Protein AF-A0A2G2XKP3-F1 (afdb_monomer_lite)

Sequence (300 aa):
MLTLFHGEPEVKILVDRDPVKTSFEEWARPGHFSRTIAKGPDTTTWIWNLHASAHGFDSHTSDLEEISRKVFSAHFGQLSIIFLWLSGMYFHGARFSNYEAWLSDPTHIGPSAQVVWPIVGQEILNGDVGGGFRGIQITSGFFQIWRASGITSELQLYCTTIGALVFEALMFFAGWFHYHKAAPQLAWFQDVESMLNHHLARLPGLGSLSWAGHQVHNPGDSFVRAAKMSLSDDLQGSLESLAWGKTPSIGTGSSFDLIFSAKGHQLAQPMDVNALLSNYVTGDNPKVKVTLDDDIEMDY

pLDDT: mean 78.64, std 22.23, range [29.23, 98.44]

Radius of gyration: 28.81 Å; chains: 1; bounding box: 94×58×76 Å

Foldseek 3Di:
DDPPDPDDPDPDFDWDFQPDDDDCPVVVQQPPLAPVLSVDDPDPVSVVCSVVCVLVNVRRDVDPLLNVLLVVLVVLVVLLVVLLVLLVVLLLVLPVWCLLLCVVPVPQAATFRAQDDDDPNCNVCQPCRDPPGTHHRDQPCVSVVCVLLQNNHSVVSNVSSVVSNVSSVVSNVVSCCCNRGIPTGPVVVVPVVVVCCCVPCPPCVVVVVVVVVSNVPRCVVVVVVCVVVVVDPVLLACVSCVVVVHHHPGDPPDDDPPPDDPPDDDDDPDDDPVVVVVVVVPPDDDDDDDDDDDDDDDDD

Secondary structure (DSSP, 8-state):
--------------EEES-S---SGGGGSTTTT-TTTTT--SSTHHHHHHHHTTT-HHHH-S-HHHHHHHHHHHHHHHHHHHHHHHHHHHHHHHHS--HHHHHH-TTTSPPEEE----SSSGGGG-EE-STT-EEEEP-S-HHHHHHHTT--SHHHHHHHHHHHHHHHHHHHHHHHHHHHTEEEPHHHHT-HHHHHHIIIIIHHHHHHHHHHHHHHHSTHHHHHHHHHTT----S--HHHHHHTTPPPSSS-----------SS-PPPPPPPHHHHHHHHHSS-----------------

InterPro domains:
  IPR001280 Photosystem I PsaA/PsaB [PF00223] (33-218)
  IPR001280 Photosystem I PsaA/PsaB [PR00257] (71-94)
  IPR001280 Photosystem I PsaA/PsaB [PR00257] (157-181)
  IPR001280 Photosystem I PsaA/PsaB [PR00257] (196-220)
  IPR036408 Photosystem I PsaA/PsaB superfamily [G3DSA:1.20.1130.10] (2-221)
  IPR036408 Photosystem I PsaA/PsaB superfamily [SSF81558] (27-217)

Organism: Capsicum baccatum (NCBI:txid33114)

Structure (mmCIF, N/CA/C/O backbone):
data_AF-A0A2G2XKP3-F1
#
_entry.id   AF-A0A2G2XKP3-F1
#
loop_
_atom_site.group_PDB
_atom_site.id
_atom_site.type_symbol
_atom_site.label_atom_id
_atom_site.label_alt_id
_atom_site.label_comp_id
_atom_site.label_asym_id
_atom_site.label_entity_id
_atom_site.label_seq_id
_atom_site.pdbx_PDB_ins_code
_atom_site.Cartn_x
_atom_site.Cartn_y
_atom_site.Cartn_z
_atom_site.occupancy
_atom_site.B_iso_or_equiv
_atom_site.auth_seq_id
_atom_site.auth_comp_id
_atom_site.auth_asym_id
_atom_site.auth_atom_id
_atom_site.pdbx_PDB_model_num
ATOM 1 N N . MET A 1 1 ? 38.281 2.982 33.300 1.00 37.34 1 MET A N 1
ATOM 2 C CA . MET A 1 1 ? 37.318 3.067 34.417 1.00 37.34 1 MET A CA 1
ATOM 3 C C . MET A 1 1 ? 36.443 4.283 34.161 1.00 37.34 1 MET A C 1
ATOM 5 O O . MET A 1 1 ? 36.900 5.394 34.360 1.00 37.34 1 MET A O 1
ATOM 9 N N . LEU A 1 2 ? 35.262 4.073 33.581 1.00 29.23 2 LEU A N 1
ATOM 10 C CA . LEU A 1 2 ? 34.246 5.105 33.343 1.00 29.23 2 LEU A CA 1
ATOM 11 C C . LEU A 1 2 ? 32.893 4.386 33.301 1.00 29.23 2 LEU A C 1
ATOM 13 O O . LEU A 1 2 ? 32.336 4.071 32.257 1.00 29.23 2 LEU A O 1
ATOM 17 N N . THR A 1 3 ? 32.445 3.995 34.487 1.00 36.81 3 THR A N 1
ATOM 18 C CA . THR A 1 3 ? 31.089 3.528 34.768 1.00 36.81 3 THR A CA 1
ATOM 19 C C . THR A 1 3 ? 30.187 4.753 34.875 1.00 36.81 3 THR A C 1
ATOM 21 O O . THR A 1 3 ? 30.071 5.342 35.945 1.00 36.81 3 THR A O 1
ATOM 24 N N . LEU A 1 4 ? 29.577 5.151 33.758 1.00 37.06 4 LEU A N 1
ATOM 25 C CA . LEU A 1 4 ? 28.476 6.118 33.707 1.00 37.06 4 LEU A CA 1
ATOM 26 C C . LEU A 1 4 ? 27.349 5.560 32.831 1.00 37.06 4 LEU A C 1
ATOM 28 O O . LEU A 1 4 ? 26.985 6.125 31.812 1.00 37.06 4 LEU A O 1
ATOM 32 N N . PHE A 1 5 ? 26.802 4.424 33.249 1.00 38.16 5 PHE A N 1
ATOM 33 C CA . PHE A 1 5 ? 25.410 4.091 32.974 1.00 38.16 5 PHE A CA 1
ATOM 34 C C . PHE A 1 5 ? 24.793 3.808 34.339 1.00 38.16 5 PHE A C 1
ATOM 36 O O . PHE A 1 5 ? 24.939 2.719 34.892 1.00 38.16 5 PHE A O 1
ATOM 43 N N . HIS A 1 6 ? 24.202 4.840 34.943 1.00 35.44 6 HIS A N 1
ATOM 44 C CA . HIS A 1 6 ? 23.181 4.603 35.955 1.00 35.44 6 HIS A CA 1
ATOM 45 C C . HIS A 1 6 ? 22.100 3.776 35.256 1.00 35.44 6 HIS A C 1
ATOM 47 O O . HIS A 1 6 ? 21.665 4.159 34.173 1.00 35.44 6 HIS A O 1
ATOM 53 N N . GLY A 1 7 ? 21.769 2.606 35.804 1.00 38.16 7 GLY A N 1
ATOM 54 C CA . GLY A 1 7 ? 20.814 1.693 35.187 1.00 38.16 7 GLY A CA 1
ATOM 55 C C . GLY A 1 7 ? 19.491 2.408 34.953 1.00 38.16 7 GLY A C 1
ATOM 56 O O . GLY A 1 7 ? 18.832 2.800 35.916 1.00 38.16 7 GLY A O 1
ATOM 57 N N . GLU A 1 8 ? 19.128 2.593 33.684 1.00 46.16 8 GLU A N 1
ATOM 58 C CA . GLU A 1 8 ? 17.766 2.967 33.319 1.00 46.16 8 GLU A CA 1
ATOM 59 C C . GLU A 1 8 ? 16.821 1.935 33.953 1.00 46.16 8 GLU A C 1
ATOM 61 O O . GLU A 1 8 ? 17.124 0.733 33.919 1.00 46.16 8 GLU A O 1
ATOM 66 N N . PRO A 1 9 ? 15.716 2.360 34.590 1.00 47.91 9 PRO A N 1
ATOM 67 C CA . PRO A 1 9 ? 14.733 1.417 35.090 1.00 47.91 9 PRO A CA 1
ATOM 68 C C . PRO A 1 9 ? 14.290 0.534 33.923 1.00 47.91 9 PRO A C 1
ATOM 70 O O . PRO A 1 9 ? 13.860 1.026 32.884 1.00 47.91 9 PRO A O 1
ATOM 73 N N . GLU A 1 10 ? 14.446 -0.777 34.086 1.00 49.84 10 GLU A N 1
ATOM 74 C CA . GLU A 1 10 ? 14.093 -1.763 33.071 1.00 49.84 10 GLU A CA 1
ATOM 75 C C . GLU A 1 10 ? 12.614 -1.572 32.695 1.00 49.84 10 GLU A C 1
ATOM 77 O O . GLU A 1 10 ? 11.717 -1.849 33.498 1.00 49.84 10 GLU A O 1
ATOM 82 N N . VAL A 1 11 ? 12.357 -1.030 31.499 1.00 57.06 11 VAL A N 1
ATOM 83 C CA . VAL A 1 11 ? 11.000 -0.769 31.007 1.00 57.06 11 VAL A CA 1
ATOM 84 C C . VAL A 1 11 ? 10.284 -2.110 30.881 1.00 57.06 11 VAL A C 1
ATOM 86 O O . VAL A 1 11 ? 10.539 -2.900 29.969 1.00 57.06 11 VAL A O 1
ATOM 89 N N . LYS A 1 12 ? 9.387 -2.405 31.826 1.00 69.31 12 LYS A N 1
ATOM 90 C CA . LYS A 1 12 ? 8.612 -3.646 31.809 1.00 69.31 12 LYS A CA 1
ATOM 91 C C . LYS A 1 12 ? 7.521 -3.541 30.754 1.00 69.31 12 LYS A C 1
ATOM 93 O O . LYS A 1 12 ? 6.554 -2.803 30.913 1.00 69.31 12 LYS A O 1
ATOM 98 N N . ILE A 1 13 ? 7.661 -4.328 29.693 1.00 77.38 13 ILE A N 1
ATOM 99 C CA . ILE A 1 13 ? 6.610 -4.515 28.692 1.00 77.38 13 ILE A CA 1
ATOM 100 C C . ILE A 1 13 ? 5.482 -5.321 29.345 1.00 77.38 13 ILE A C 1
ATOM 102 O O . ILE A 1 13 ? 5.589 -6.537 29.515 1.00 77.38 13 ILE A O 1
ATOM 106 N N . LEU A 1 14 ? 4.413 -4.632 29.738 1.00 84.88 14 LEU A N 1
ATOM 107 C CA . LEU A 1 14 ? 3.217 -5.243 30.308 1.00 84.88 14 LEU A CA 1
ATOM 108 C C . LEU A 1 14 ? 2.150 -5.395 29.225 1.00 84.88 14 LEU A C 1
ATOM 110 O O . LEU A 1 14 ? 1.782 -4.436 28.543 1.00 84.88 14 LEU A O 1
ATOM 114 N N . VAL A 1 15 ? 1.686 -6.629 29.052 1.00 90.75 15 VAL A N 1
ATOM 115 C CA . VAL A 1 15 ? 0.787 -7.030 27.972 1.00 90.75 15 VAL A CA 1
ATOM 116 C C . VAL A 1 15 ? -0.247 -8.008 28.508 1.00 90.75 15 VAL A C 1
ATOM 118 O O . VAL A 1 15 ? 0.113 -9.001 29.146 1.00 90.75 15 VAL A O 1
ATOM 121 N N . ASP A 1 16 ? -1.509 -7.777 28.164 1.00 91.31 16 ASP A N 1
ATOM 122 C CA . ASP A 1 16 ? -2.597 -8.702 28.450 1.00 91.31 16 ASP A CA 1
ATOM 123 C C . ASP A 1 16 ? -2.676 -9.787 27.373 1.00 91.31 16 ASP A C 1
ATOM 125 O O . ASP A 1 16 ? -2.616 -9.522 26.165 1.00 91.31 16 ASP A O 1
ATOM 129 N N . ARG A 1 17 ? -2.813 -11.038 27.824 1.00 93.12 17 ARG A N 1
ATOM 130 C CA . ARG A 1 17 ? -2.922 -12.214 26.956 1.00 93.12 17 ARG A CA 1
ATOM 131 C C . ARG A 1 17 ? -4.378 -12.508 26.636 1.00 93.12 17 ARG A C 1
ATOM 133 O O . ARG A 1 17 ? -5.199 -12.596 27.542 1.00 93.12 17 ARG A O 1
ATOM 140 N N . ASP A 1 18 ? -4.660 -12.694 25.350 1.00 93.19 18 ASP A N 1
ATOM 141 C CA . ASP A 1 18 ? -5.991 -13.036 24.835 1.00 93.19 18 ASP A CA 1
ATOM 142 C C . ASP A 1 18 ? -7.146 -12.138 25.357 1.00 93.19 18 ASP A C 1
ATOM 144 O O . ASP A 1 18 ? -8.187 -12.661 25.759 1.00 93.19 18 ASP A O 1
ATOM 148 N N . PRO A 1 19 ? -7.012 -10.792 25.361 1.00 92.44 19 PRO A N 1
ATOM 149 C CA . PRO A 1 19 ? -8.006 -9.901 25.974 1.00 92.44 19 PRO A CA 1
ATOM 150 C C . PRO A 1 19 ? -9.349 -9.882 25.232 1.00 92.44 19 PRO A C 1
ATOM 152 O O . PRO A 1 19 ? -10.393 -9.681 25.847 1.00 92.44 19 PRO A O 1
ATOM 155 N N . VAL A 1 20 ? -9.340 -10.094 23.910 1.00 92.81 20 VAL A N 1
ATOM 156 C CA . VAL A 1 20 ? -10.546 -10.107 23.072 1.00 92.81 20 VAL A CA 1
ATOM 157 C C . VAL A 1 20 ? -10.537 -11.355 22.201 1.00 92.81 20 VAL A C 1
ATOM 159 O O . VAL A 1 20 ? -9.672 -11.523 21.340 1.00 92.81 20 VAL A O 1
ATOM 162 N N . LYS A 1 21 ? -11.540 -12.221 22.368 1.00 94.88 21 LYS A N 1
ATOM 163 C CA . LYS A 1 21 ? -11.687 -13.437 21.559 1.00 94.88 21 LYS A CA 1
ATOM 164 C C . LYS A 1 21 ? -11.930 -13.087 20.088 1.00 94.88 21 LYS A C 1
ATOM 166 O O . LYS A 1 21 ? -12.850 -12.345 19.761 1.00 94.88 21 LYS A O 1
ATOM 171 N N . THR A 1 22 ? -11.158 -13.687 19.186 1.00 95.94 22 THR A N 1
ATOM 172 C CA . THR A 1 22 ? -11.408 -13.581 17.742 1.00 95.94 22 THR A CA 1
ATOM 173 C C . THR A 1 22 ? -12.671 -14.369 17.368 1.00 95.94 22 THR A C 1
ATOM 175 O O . THR A 1 22 ? -12.722 -15.587 17.546 1.00 95.94 22 THR A O 1
ATOM 178 N N . SER A 1 23 ? -13.703 -13.672 16.885 1.00 95.56 23 SER A N 1
ATOM 179 C CA . SER A 1 23 ? -15.001 -14.234 16.488 1.00 95.56 23 SER A CA 1
ATOM 180 C C . SER A 1 23 ? -15.660 -13.364 15.414 1.00 95.56 23 SER A C 1
ATOM 182 O O . SER A 1 23 ? -15.495 -12.146 15.421 1.00 95.56 23 SER A O 1
ATOM 184 N N . PHE A 1 24 ? -16.449 -13.979 14.530 1.00 95.62 24 PHE A N 1
ATOM 185 C CA . PHE A 1 24 ? -17.287 -13.269 13.553 1.00 95.62 24 PHE A CA 1
ATOM 186 C C . PHE A 1 24 ? -18.644 -12.824 14.124 1.00 95.62 24 PHE A C 1
ATOM 188 O O . PHE A 1 24 ? -19.424 -12.195 13.417 1.00 95.62 24 PHE A O 1
ATOM 195 N N . GLU A 1 25 ? -18.948 -13.132 15.388 1.00 94.81 25 GLU A N 1
ATOM 196 C CA . GLU A 1 25 ? -20.244 -12.801 16.001 1.00 94.81 25 GLU A CA 1
ATOM 197 C C . GLU A 1 25 ? -20.562 -11.298 15.933 1.00 94.81 25 GLU A C 1
ATOM 199 O O . GLU A 1 25 ? -21.657 -10.915 15.523 1.00 94.81 25 GLU A O 1
ATOM 204 N N . GLU A 1 26 ? -19.585 -10.445 16.243 1.00 92.31 26 GLU A N 1
ATOM 205 C CA . GLU A 1 26 ? -19.758 -8.986 16.230 1.00 92.31 26 GLU A CA 1
ATOM 206 C C . GLU A 1 26 ? -19.891 -8.402 14.813 1.00 92.31 26 GLU A C 1
ATOM 208 O O . GLU A 1 26 ? -20.430 -7.311 14.632 1.00 92.31 26 GLU A O 1
ATOM 213 N N . TRP A 1 27 ? -19.468 -9.139 13.779 1.00 93.06 27 TRP A N 1
ATOM 214 C CA . TRP A 1 27 ? -19.619 -8.717 12.382 1.00 93.06 27 TRP A CA 1
ATOM 215 C C . TRP A 1 27 ? -21.075 -8.837 11.921 1.00 93.06 27 TRP A C 1
ATOM 217 O O . TRP A 1 27 ? -21.531 -8.053 11.092 1.00 93.06 27 TRP A O 1
ATOM 227 N N . ALA A 1 28 ? -21.828 -9.779 12.498 1.00 93.31 28 ALA A N 1
ATOM 228 C CA . ALA A 1 28 ? -23.259 -9.934 12.252 1.00 93.31 28 ALA A CA 1
ATOM 229 C C . ALA A 1 28 ? -24.112 -8.869 12.971 1.00 93.31 28 ALA A C 1
ATOM 231 O O . ALA A 1 28 ? -25.320 -8.799 12.742 1.00 93.31 28 ALA A O 1
ATOM 232 N N . ARG A 1 29 ? -23.501 -8.034 13.828 1.00 92.69 29 ARG A N 1
ATOM 233 C CA . ARG A 1 29 ? -24.155 -6.961 14.593 1.00 92.69 29 ARG A CA 1
ATOM 234 C C . ARG A 1 29 ? -23.535 -5.597 14.248 1.00 92.69 29 ARG A C 1
ATOM 236 O O . ARG A 1 29 ? -22.732 -5.065 15.021 1.00 92.69 29 ARG A O 1
ATOM 243 N N . PRO A 1 30 ? -23.877 -4.995 13.094 1.00 92.38 30 PRO A N 1
ATOM 244 C CA . PRO A 1 30 ? -23.329 -3.693 12.735 1.00 92.38 30 PRO A CA 1
ATOM 245 C C . PRO A 1 30 ? -23.705 -2.643 13.789 1.00 92.38 30 PRO A C 1
ATOM 247 O O . PRO A 1 30 ? -24.863 -2.534 14.188 1.00 92.38 30 PRO A O 1
ATOM 250 N N . GLY A 1 31 ? -22.713 -1.886 14.258 1.00 92.06 31 GLY A N 1
ATOM 251 C CA . GLY A 1 31 ? -22.896 -0.887 15.311 1.00 92.06 31 GLY A CA 1
ATOM 252 C C . GLY A 1 31 ? -22.761 -1.418 16.739 1.00 92.06 31 GLY A C 1
ATOM 253 O O . GLY A 1 31 ? -23.029 -0.657 17.666 1.00 92.06 31 GLY A O 1
ATOM 254 N N . HIS A 1 32 ? -22.317 -2.670 16.940 1.00 93.44 32 HIS A N 1
ATOM 255 C CA . HIS A 1 32 ? -22.079 -3.258 18.271 1.00 93.44 32 HIS A CA 1
ATOM 256 C C . HIS A 1 32 ? -21.210 -2.381 19.191 1.00 93.44 32 HIS A C 1
ATOM 258 O O . HIS A 1 32 ? -21.397 -2.369 20.405 1.00 93.44 32 HIS A O 1
ATOM 264 N N . PHE A 1 33 ? -20.295 -1.604 18.606 1.00 91.25 33 PHE A N 1
ATOM 265 C CA . PHE A 1 33 ? -19.384 -0.697 19.302 1.00 91.25 33 PHE A CA 1
ATOM 266 C C . PHE A 1 33 ? -20.073 0.510 19.964 1.00 91.25 33 PHE A C 1
ATOM 268 O O . PHE A 1 33 ? -19.459 1.188 20.783 1.00 91.25 33 PHE A O 1
ATOM 275 N N . SER A 1 34 ? -21.336 0.804 19.635 1.00 89.38 34 SER A N 1
ATOM 276 C CA . SER A 1 34 ? -22.092 1.911 20.225 1.00 89.38 34 SER A CA 1
ATOM 277 C C . SER A 1 34 ? -23.436 1.429 20.749 1.00 89.38 34 SER A C 1
ATOM 279 O O . SER A 1 34 ? -24.271 0.942 19.993 1.00 89.38 34 SER A O 1
ATOM 281 N N . ARG A 1 35 ? -23.718 1.664 22.036 1.00 86.12 35 ARG A N 1
ATOM 282 C CA . ARG A 1 35 ? -25.016 1.313 22.649 1.00 86.12 35 ARG A CA 1
ATOM 283 C C . ARG A 1 35 ? -26.210 1.993 21.968 1.00 86.12 35 ARG A C 1
ATOM 285 O O . ARG A 1 35 ? -27.324 1.476 22.030 1.00 86.12 35 ARG A O 1
ATOM 292 N N . THR A 1 36 ? -25.988 3.148 21.342 1.00 85.19 36 THR A N 1
ATOM 293 C CA . THR A 1 36 ? -27.021 3.905 20.622 1.00 85.19 36 THR A CA 1
ATOM 294 C C . THR A 1 36 ? -27.346 3.260 19.276 1.00 85.19 36 THR A C 1
ATOM 296 O O . THR A 1 36 ? -28.510 3.198 18.897 1.00 85.19 36 THR A O 1
ATOM 299 N N . ILE A 1 37 ? -26.329 2.749 18.575 1.00 88.00 37 ILE A N 1
ATOM 300 C CA . ILE A 1 37 ? -26.450 2.186 17.222 1.00 88.00 37 ILE A CA 1
ATOM 301 C C . ILE A 1 37 ? -26.761 0.680 17.284 1.00 88.00 37 ILE A C 1
ATOM 303 O O . ILE A 1 37 ? -27.520 0.173 16.464 1.00 88.00 37 ILE A O 1
ATOM 307 N N . ALA A 1 38 ? -26.287 -0.035 18.305 1.00 88.88 38 ALA A N 1
ATOM 308 C CA . ALA A 1 38 ? -26.480 -1.477 18.470 1.00 88.88 38 ALA A CA 1
ATOM 309 C C . ALA A 1 38 ? -27.954 -1.925 18.566 1.00 88.88 38 ALA A C 1
ATOM 311 O O . ALA A 1 38 ? -28.243 -3.105 18.385 1.00 88.88 38 ALA A O 1
ATOM 312 N N . LYS A 1 39 ? -28.896 -1.007 18.835 1.00 87.44 39 LYS A N 1
ATOM 313 C CA . LYS A 1 39 ? -30.342 -1.301 18.879 1.00 87.44 39 LYS A CA 1
ATOM 314 C C . LYS A 1 39 ? -30.951 -1.620 17.509 1.00 87.44 39 LYS A C 1
ATOM 316 O O . LYS A 1 39 ? -32.028 -2.202 17.459 1.00 87.44 39 LYS A O 1
ATOM 321 N N . GLY A 1 40 ? -30.253 -1.282 16.426 1.00 85.69 40 GLY A N 1
ATOM 322 C CA . GLY A 1 40 ? -30.688 -1.535 15.055 1.00 85.69 40 GLY A CA 1
ATOM 323 C C . GLY A 1 40 ? -31.296 -0.313 14.350 1.00 85.69 40 GLY A C 1
ATOM 324 O O . GLY A 1 40 ? -31.455 0.752 14.953 1.00 85.69 40 GLY A O 1
ATOM 325 N N . PRO A 1 41 ? -31.574 -0.440 13.040 1.00 91.81 41 PRO A N 1
ATOM 326 C CA . PRO A 1 41 ? -31.986 0.674 12.194 1.00 91.81 41 PRO A CA 1
ATOM 327 C C . PRO A 1 41 ? -33.486 0.982 12.290 1.00 91.81 41 PRO A C 1
ATOM 329 O O . PRO A 1 41 ? -34.289 0.399 11.566 1.00 91.81 41 PRO A O 1
ATOM 332 N N . ASP A 1 42 ? -33.852 1.975 13.101 1.00 89.62 42 ASP A N 1
ATOM 333 C CA . ASP A 1 42 ? -35.221 2.524 13.106 1.00 89.62 42 ASP A CA 1
ATOM 334 C C . ASP A 1 42 ? -35.458 3.534 11.964 1.00 89.62 42 ASP A C 1
ATOM 336 O O . ASP A 1 42 ? -36.577 3.721 11.492 1.00 89.62 42 ASP A O 1
ATOM 340 N N . THR A 1 43 ? -34.398 4.212 11.505 1.00 93.62 43 THR A N 1
ATOM 341 C CA . THR A 1 43 ? -34.435 5.205 10.416 1.00 93.62 43 THR A CA 1
ATOM 342 C C . THR A 1 43 ? -33.188 5.093 9.542 1.00 93.62 43 THR A C 1
ATOM 344 O O . THR A 1 43 ? -32.159 4.584 9.982 1.00 93.62 43 THR A O 1
ATOM 347 N N . THR A 1 44 ? -33.223 5.624 8.315 1.00 95.25 44 THR A N 1
ATOM 348 C CA . THR A 1 44 ? -32.041 5.654 7.429 1.00 95.25 44 THR A CA 1
ATOM 349 C C . THR A 1 44 ? -30.886 6.485 7.997 1.00 95.25 44 THR A C 1
ATOM 351 O O . THR A 1 44 ? -29.733 6.230 7.658 1.00 95.25 44 THR A O 1
ATOM 354 N N . THR A 1 45 ? -31.156 7.411 8.926 1.00 94.50 45 THR A N 1
ATOM 355 C CA . THR A 1 45 ? -30.139 8.139 9.706 1.00 94.50 45 THR A CA 1
ATOM 356 C C . THR A 1 45 ? -29.188 7.196 10.440 1.00 94.50 45 THR A C 1
ATOM 358 O O . THR A 1 45 ? -28.002 7.489 10.566 1.00 94.50 45 THR A O 1
ATOM 361 N N . TRP A 1 46 ? -29.679 6.031 10.870 1.00 95.25 46 TRP A N 1
ATOM 362 C CA . TRP A 1 46 ? -28.860 5.009 11.513 1.00 95.25 46 TRP A CA 1
ATOM 363 C C . TRP A 1 46 ? -27.677 4.572 10.641 1.00 95.25 46 TRP A C 1
ATOM 365 O O . TRP A 1 46 ? -26.571 4.423 11.153 1.00 95.25 46 TRP A O 1
ATOM 375 N N . ILE A 1 47 ? -27.882 4.438 9.324 1.00 95.19 47 ILE A N 1
ATOM 376 C CA . ILE A 1 47 ? -26.827 4.031 8.385 1.00 95.19 47 ILE A CA 1
ATOM 377 C C . ILE A 1 47 ? -25.717 5.082 8.366 1.00 95.19 47 ILE A C 1
ATOM 379 O O . ILE A 1 47 ? -24.540 4.742 8.423 1.00 95.19 47 ILE A O 1
ATOM 383 N N . TRP A 1 48 ? -26.068 6.365 8.328 1.00 95.38 48 TRP A N 1
ATOM 384 C CA . TRP A 1 48 ? -25.083 7.446 8.335 1.00 95.38 48 TRP A CA 1
ATOM 385 C C . TRP A 1 48 ? -24.318 7.510 9.658 1.00 95.38 48 TRP A C 1
ATOM 387 O O . TRP A 1 48 ? -23.091 7.607 9.651 1.00 95.38 48 TRP A O 1
ATOM 397 N N . ASN A 1 49 ? -25.024 7.364 10.782 1.00 94.06 49 ASN A N 1
ATOM 398 C CA . ASN A 1 49 ? -24.410 7.337 12.110 1.00 94.06 49 ASN A CA 1
ATOM 399 C C . ASN A 1 49 ? -23.461 6.143 12.281 1.00 94.06 49 ASN A C 1
ATOM 401 O O . ASN A 1 49 ? -22.396 6.297 12.872 1.00 94.06 49 ASN A O 1
ATOM 405 N N . LEU A 1 50 ? -23.804 4.976 11.724 1.00 94.38 50 LEU A N 1
ATOM 406 C CA . LEU A 1 50 ? -22.939 3.796 11.734 1.00 94.38 50 LEU A CA 1
ATOM 407 C C . LEU A 1 50 ? -21.561 4.101 11.129 1.00 94.38 50 LEU A C 1
ATOM 409 O O . LEU A 1 50 ? -20.546 3.767 11.734 1.00 94.38 50 LEU A O 1
ATOM 413 N N . HIS A 1 51 ? -21.522 4.758 9.966 1.00 96.06 51 HIS A N 1
ATOM 414 C CA . HIS A 1 51 ? -20.267 5.094 9.289 1.00 96.06 51 HIS A CA 1
ATOM 415 C C . HIS A 1 51 ? -19.535 6.250 9.978 1.00 96.06 51 HIS A C 1
ATOM 417 O O . HIS A 1 51 ? -18.327 6.170 10.190 1.00 96.06 51 HIS A O 1
ATOM 423 N N . ALA A 1 52 ? -20.256 7.307 10.365 1.00 94.62 52 ALA A N 1
ATOM 424 C CA . ALA A 1 52 ? -19.665 8.490 10.987 1.00 94.62 52 ALA A CA 1
ATOM 425 C C . ALA A 1 52 ? -19.010 8.182 12.343 1.00 94.62 52 ALA A C 1
ATOM 427 O O . ALA A 1 52 ? -17.993 8.777 12.690 1.00 94.62 52 ALA A O 1
ATOM 428 N N . SER A 1 53 ? -19.568 7.234 13.100 1.00 93.38 53 SER A N 1
ATOM 429 C CA . SER A 1 53 ? -19.061 6.861 14.422 1.00 93.38 53 SER A CA 1
ATOM 430 C C . SER A 1 53 ? -18.091 5.677 14.408 1.00 93.38 53 SER A C 1
ATOM 432 O O . SER A 1 53 ? -17.580 5.334 15.469 1.00 93.38 53 SER A O 1
ATOM 434 N N . ALA A 1 54 ? -17.803 5.051 13.261 1.00 94.38 54 ALA A N 1
ATOM 435 C CA . ALA A 1 54 ? -17.007 3.818 13.200 1.00 94.38 54 ALA A CA 1
ATOM 436 C C . ALA A 1 54 ? -15.593 3.960 13.797 1.00 94.38 54 ALA A C 1
ATOM 438 O O . ALA A 1 54 ? -15.112 3.043 14.457 1.00 94.38 54 ALA A O 1
ATOM 439 N N . HIS A 1 55 ? -14.946 5.116 13.615 1.00 96.19 55 HIS A N 1
ATOM 440 C CA . HIS A 1 55 ? -13.608 5.402 14.157 1.00 96.19 55 HIS A CA 1
ATOM 441 C C . HIS A 1 55 ? -13.619 6.390 15.338 1.00 96.19 55 HIS A C 1
ATOM 443 O O . HIS A 1 55 ? -12.560 6.806 15.801 1.00 96.19 55 HIS A O 1
ATOM 449 N N . GLY A 1 56 ? -14.798 6.763 15.850 1.00 92.69 56 GLY A N 1
ATOM 450 C CA . GLY A 1 56 ? -14.935 7.608 17.043 1.00 92.69 56 GLY A CA 1
ATOM 451 C C . GLY A 1 56 ? -14.737 6.801 18.325 1.00 92.69 56 GLY A C 1
ATOM 452 O O . GLY A 1 56 ? -15.703 6.583 19.052 1.00 92.69 56 GLY A O 1
ATOM 453 N N . PHE A 1 57 ? -13.529 6.282 18.564 1.00 93.56 57 PHE A N 1
ATOM 454 C CA . PHE A 1 57 ? -13.259 5.312 19.638 1.00 93.56 57 PHE A CA 1
ATOM 455 C C . PHE A 1 57 ? -13.578 5.831 21.047 1.00 93.56 57 PHE A C 1
ATOM 457 O O . PHE A 1 57 ? -14.014 5.058 21.898 1.00 93.56 57 PHE A O 1
ATOM 464 N N . ASP A 1 58 ? -13.430 7.132 21.272 1.00 91.88 58 ASP A N 1
ATOM 465 C CA . ASP A 1 58 ? -13.813 7.845 22.494 1.00 91.88 58 ASP A CA 1
ATOM 466 C C . ASP A 1 58 ? -15.331 7.837 22.750 1.00 91.88 58 ASP A C 1
ATOM 468 O O . ASP A 1 58 ? -15.780 7.846 23.894 1.00 91.88 58 ASP A O 1
ATOM 472 N N . SER A 1 59 ? -16.140 7.762 21.690 1.00 89.56 59 SER A N 1
ATOM 473 C CA . SER A 1 59 ? -17.598 7.623 21.797 1.00 89.56 59 SER A CA 1
ATOM 474 C C . SER A 1 59 ? -18.056 6.189 22.095 1.00 89.56 59 SER A C 1
ATOM 476 O O . SER A 1 59 ? -19.218 5.973 22.450 1.00 89.56 59 SER A O 1
ATOM 478 N N . HIS A 1 60 ? -17.171 5.197 21.941 1.00 91.81 60 HIS A N 1
ATOM 479 C CA . HIS A 1 60 ? -17.489 3.779 22.157 1.00 91.81 60 HIS A CA 1
ATOM 480 C C . HIS A 1 60 ? -17.313 3.373 23.621 1.00 91.81 60 HIS A C 1
ATOM 482 O O . HIS A 1 60 ? -18.116 2.610 24.157 1.00 91.81 60 HIS A O 1
ATOM 488 N N . THR A 1 61 ? -16.252 3.869 24.257 1.00 91.69 61 THR A N 1
ATOM 489 C CA . THR A 1 61 ? -15.816 3.482 25.603 1.00 91.69 61 THR A CA 1
ATOM 490 C C . THR A 1 61 ? -15.121 4.659 26.283 1.00 91.69 61 THR A C 1
ATOM 492 O O . THR A 1 61 ? -14.507 5.484 25.617 1.00 91.69 61 THR A O 1
ATOM 495 N N . SER A 1 62 ? -15.203 4.738 27.612 1.00 92.62 62 SER A N 1
ATOM 496 C CA . SER A 1 62 ? -14.443 5.715 28.407 1.00 92.62 62 SER A CA 1
ATOM 497 C C . SER A 1 62 ? -13.095 5.170 28.891 1.00 92.62 62 SER A C 1
ATOM 499 O O . SER A 1 62 ? -12.375 5.873 29.596 1.00 92.62 62 SER A O 1
ATOM 501 N N . ASP A 1 63 ? -12.778 3.910 28.582 1.00 94.44 63 ASP A N 1
ATOM 502 C CA . ASP A 1 63 ? -11.516 3.279 28.956 1.00 94.44 63 ASP A CA 1
ATOM 503 C C . ASP A 1 63 ? -10.394 3.703 27.999 1.00 94.44 63 ASP A C 1
ATOM 505 O O . ASP A 1 63 ? -10.360 3.313 26.829 1.00 94.44 63 ASP A O 1
ATOM 509 N N . LEU A 1 64 ? -9.459 4.506 28.513 1.00 94.88 64 LEU A N 1
ATOM 510 C CA . LEU A 1 64 ? -8.328 5.006 27.737 1.00 94.88 64 LEU A CA 1
ATOM 511 C C . LEU A 1 64 ? -7.414 3.874 27.255 1.00 94.88 64 LEU A C 1
ATOM 513 O O . LEU A 1 64 ? -6.856 3.974 26.167 1.00 94.88 64 LEU A O 1
ATOM 517 N N . GLU A 1 65 ? -7.284 2.791 28.020 1.00 94.12 65 GLU A N 1
ATOM 518 C CA . GLU A 1 65 ? -6.453 1.655 27.632 1.00 94.12 65 GLU A CA 1
ATOM 519 C C . GLU A 1 65 ? -7.034 0.930 26.413 1.00 94.12 65 GLU A C 1
ATOM 521 O O . GLU A 1 65 ? -6.321 0.645 25.447 1.00 94.12 65 GLU A O 1
ATOM 526 N N . GLU A 1 66 ? -8.348 0.694 26.410 1.00 93.94 66 GLU A N 1
ATOM 527 C CA . GLU A 1 66 ? -9.058 0.116 25.267 1.00 93.94 66 GLU A CA 1
ATOM 528 C C . GLU A 1 66 ? -8.951 1.015 24.024 1.00 93.94 66 GLU A C 1
ATOM 530 O O . GLU A 1 66 ? -8.699 0.519 22.920 1.00 93.94 66 GLU A O 1
ATOM 535 N N . ILE A 1 67 ? -9.086 2.337 24.193 1.00 96.19 67 ILE A N 1
ATOM 536 C CA . ILE A 1 67 ? -8.912 3.312 23.106 1.00 96.19 67 ILE A CA 1
ATOM 537 C C . ILE A 1 67 ? 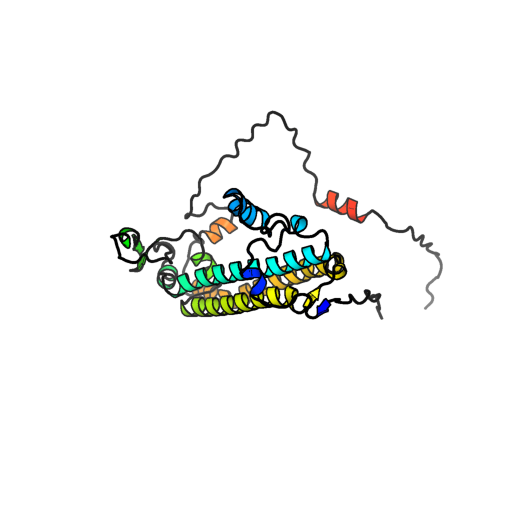-7.489 3.234 22.542 1.00 96.19 67 ILE A C 1
ATOM 539 O O . ILE A 1 67 ? -7.325 3.093 21.329 1.00 96.19 67 ILE A O 1
ATOM 543 N N . SER A 1 68 ? -6.459 3.269 23.393 1.00 96.38 68 SER A N 1
ATOM 544 C CA . SER A 1 68 ? -5.058 3.176 22.964 1.00 96.38 68 SER A CA 1
ATOM 545 C C . SER A 1 68 ? -4.775 1.881 22.199 1.00 96.38 68 SER A C 1
ATOM 547 O O . SER A 1 68 ? -4.128 1.916 21.152 1.00 96.38 68 SER A O 1
ATOM 549 N N . ARG A 1 69 ? -5.328 0.747 22.648 1.00 96.62 69 ARG A N 1
ATOM 550 C CA . ARG A 1 69 ? -5.223 -0.547 21.949 1.00 96.62 69 ARG A CA 1
ATOM 551 C C . ARG A 1 69 ? -5.884 -0.520 20.567 1.00 96.62 69 ARG A C 1
ATOM 553 O O . ARG A 1 69 ? -5.291 -1.015 19.606 1.00 96.62 69 ARG A O 1
ATOM 560 N N . LYS A 1 70 ? -7.079 0.077 20.442 1.00 96.75 70 LYS A N 1
ATOM 561 C CA . LYS A 1 70 ? -7.774 0.245 19.148 1.00 96.75 70 LYS A CA 1
ATOM 562 C C . LYS A 1 70 ? -6.973 1.123 18.191 1.00 96.75 70 LYS A C 1
ATOM 564 O O . LYS A 1 70 ? -6.772 0.733 17.044 1.00 96.75 70 LYS A O 1
ATOM 569 N N . VAL A 1 71 ? -6.467 2.262 18.667 1.00 97.56 71 VAL A N 1
ATOM 570 C CA . VAL A 1 71 ? -5.627 3.174 17.873 1.00 97.56 71 VAL A CA 1
ATOM 571 C C . VAL A 1 71 ? -4.362 2.465 17.389 1.00 97.56 71 VAL A C 1
ATOM 573 O O . VAL A 1 71 ? -4.043 2.507 16.203 1.00 97.56 71 VAL A O 1
ATOM 576 N N . PHE A 1 72 ? -3.671 1.750 18.277 1.00 97.56 72 PHE A N 1
ATOM 577 C CA . PHE A 1 72 ? -2.447 1.030 17.938 1.00 97.56 72 PHE A CA 1
ATOM 578 C C . PHE A 1 72 ? -2.666 -0.054 16.876 1.00 97.56 72 PHE A C 1
ATOM 580 O O . PHE A 1 72 ? -1.919 -0.129 15.902 1.00 97.56 72 PHE A O 1
ATOM 587 N N . SER A 1 73 ? -3.725 -0.855 17.016 1.00 97.69 73 SER A N 1
ATOM 588 C CA . SER A 1 73 ? -4.100 -1.858 16.012 1.00 97.69 73 SER A CA 1
ATOM 589 C C . SER A 1 73 ? -4.501 -1.217 14.677 1.00 97.69 73 SER A C 1
ATOM 591 O O . SER A 1 73 ? -4.065 -1.667 13.615 1.00 97.69 73 SER A O 1
ATOM 593 N N . ALA A 1 74 ? -5.262 -0.117 14.714 1.00 97.88 74 ALA A N 1
ATOM 594 C CA . ALA A 1 74 ? -5.662 0.620 13.517 1.00 97.88 74 ALA A CA 1
ATOM 595 C C . ALA A 1 74 ? -4.458 1.199 12.754 1.00 97.88 74 ALA A C 1
ATOM 597 O O . ALA A 1 74 ? -4.456 1.175 11.523 1.00 97.88 74 ALA A O 1
ATOM 598 N N . HIS A 1 75 ? -3.405 1.650 13.447 1.00 98.38 75 HIS A N 1
ATOM 599 C CA . HIS A 1 75 ? -2.166 2.089 12.798 1.00 98.38 75 HIS A CA 1
ATOM 600 C C . HIS A 1 75 ? -1.504 0.967 11.989 1.00 98.38 75 HIS A C 1
ATOM 602 O O . HIS A 1 75 ? -1.084 1.203 10.857 1.00 98.38 75 HIS A O 1
ATOM 608 N N . PHE A 1 76 ? -1.462 -0.260 12.511 1.00 98.25 76 PHE A N 1
ATOM 609 C CA . PHE A 1 76 ? -0.978 -1.410 11.743 1.00 98.25 76 PHE A CA 1
ATOM 610 C C . PHE A 1 76 ? -1.864 -1.723 10.535 1.00 98.25 76 PHE A C 1
ATOM 612 O O . PHE A 1 76 ? -1.342 -1.997 9.455 1.00 98.25 76 PHE A O 1
ATOM 619 N N . GLY A 1 77 ? -3.188 -1.622 10.681 1.00 97.50 77 GLY A N 1
ATOM 620 C CA . GLY A 1 77 ? -4.120 -1.747 9.557 1.00 97.50 77 GLY A CA 1
ATOM 621 C C . GLY A 1 77 ? -3.848 -0.713 8.458 1.00 97.50 77 GLY A C 1
ATOM 622 O O . GLY A 1 77 ? -3.760 -1.064 7.281 1.00 97.50 77 GLY A O 1
ATOM 623 N N . GLN A 1 78 ? -3.621 0.547 8.840 1.00 98.44 78 GLN A N 1
ATOM 624 C CA . GLN A 1 78 ? -3.256 1.615 7.909 1.00 98.44 78 GLN A CA 1
ATOM 625 C C . GLN A 1 78 ? -1.910 1.343 7.221 1.00 98.44 78 GLN A C 1
ATOM 627 O O . GLN A 1 78 ? -1.803 1.499 6.005 1.00 98.44 78 GLN A O 1
ATOM 632 N N . LEU A 1 79 ? -0.890 0.905 7.968 1.00 98.12 79 LEU A N 1
ATOM 633 C CA . LEU A 1 79 ? 0.406 0.520 7.401 1.00 98.12 79 LEU A CA 1
ATOM 634 C C . LEU A 1 79 ? 0.270 -0.640 6.406 1.00 98.12 79 LEU A C 1
ATOM 636 O O . LEU A 1 79 ? 0.897 -0.599 5.351 1.00 98.12 79 LEU A O 1
ATOM 640 N N . SER A 1 80 ? -0.586 -1.625 6.692 1.00 98.31 80 SER A N 1
ATOM 641 C CA . SER A 1 80 ? -0.897 -2.720 5.763 1.00 98.31 80 SER A CA 1
ATOM 642 C C . SER A 1 80 ? -1.418 -2.187 4.431 1.00 98.31 80 SER A C 1
ATOM 644 O O . SER A 1 80 ? -0.872 -2.496 3.376 1.00 98.31 80 SER A O 1
ATOM 646 N N . ILE A 1 81 ? -2.415 -1.297 4.466 1.00 98.19 81 ILE A N 1
ATOM 647 C CA . ILE A 1 81 ? -2.989 -0.697 3.253 1.00 98.19 81 ILE A CA 1
ATOM 648 C C . ILE A 1 81 ? -1.935 0.109 2.478 1.00 98.19 81 ILE A C 1
ATOM 650 O O . ILE A 1 81 ? -1.906 0.049 1.249 1.00 98.19 81 ILE A O 1
ATOM 654 N N . ILE A 1 82 ? -1.037 0.820 3.169 1.00 98.38 82 ILE A N 1
ATOM 655 C CA . ILE A 1 82 ? 0.077 1.536 2.530 1.00 98.38 82 ILE A CA 1
ATOM 656 C C . ILE A 1 82 ? 1.018 0.556 1.815 1.00 98.38 82 ILE A C 1
ATOM 658 O O . ILE A 1 82 ? 1.368 0.793 0.659 1.00 98.38 82 ILE A O 1
ATOM 662 N N . PHE A 1 83 ? 1.403 -0.556 2.452 1.00 98.25 83 PHE A N 1
ATOM 663 C CA . PHE A 1 83 ? 2.239 -1.579 1.814 1.00 98.25 83 PHE A CA 1
ATOM 664 C C . PHE A 1 83 ? 1.535 -2.273 0.647 1.00 98.25 83 PHE A C 1
ATOM 666 O O . PHE A 1 83 ? 2.176 -2.525 -0.373 1.00 98.25 83 PHE A O 1
ATOM 673 N N . LEU A 1 84 ? 0.227 -2.521 0.749 1.00 98.25 84 LEU A N 1
ATOM 674 C CA . LEU A 1 84 ? -0.576 -3.060 -0.348 1.00 98.25 84 LEU A CA 1
ATOM 675 C C . LEU A 1 84 ? -0.599 -2.101 -1.543 1.00 98.25 84 LEU A C 1
ATOM 677 O O . LEU A 1 84 ? -0.373 -2.513 -2.680 1.00 98.25 84 LEU A O 1
ATOM 681 N N . TRP A 1 85 ? -0.837 -0.812 -1.285 1.00 98.44 85 TRP A N 1
ATOM 682 C CA . TRP A 1 85 ? -0.816 0.227 -2.311 1.00 98.44 85 TRP A CA 1
ATOM 683 C C . TRP A 1 85 ? 0.563 0.333 -2.969 1.00 98.44 85 TRP A C 1
ATOM 685 O O . TRP A 1 85 ? 0.649 0.303 -4.197 1.00 98.44 85 TRP A O 1
ATOM 695 N N . LEU A 1 86 ? 1.640 0.375 -2.174 1.00 97.69 86 LEU A N 1
ATOM 696 C CA . LEU A 1 86 ? 3.013 0.362 -2.682 1.00 97.69 86 LEU A CA 1
ATOM 697 C C . LEU A 1 86 ? 3.261 -0.878 -3.543 1.00 97.69 86 LEU A C 1
ATOM 699 O O . LEU A 1 86 ? 3.725 -0.745 -4.671 1.00 97.69 86 LEU A O 1
ATOM 703 N N . SER A 1 87 ? 2.900 -2.067 -3.059 1.00 98.19 87 SER A N 1
ATOM 704 C CA . SER A 1 87 ? 3.021 -3.314 -3.816 1.00 98.19 87 SER A CA 1
ATOM 705 C C . SER A 1 87 ? 2.316 -3.226 -5.172 1.00 98.19 87 SER A C 1
ATOM 707 O O . SER A 1 87 ? 2.917 -3.544 -6.196 1.00 98.19 87 SER A O 1
ATOM 709 N N . GLY A 1 88 ? 1.092 -2.690 -5.208 1.00 97.81 88 GLY A N 1
ATOM 710 C CA . GLY A 1 88 ? 0.364 -2.427 -6.447 1.00 97.81 88 GLY A CA 1
ATOM 711 C C . GLY A 1 88 ? 1.129 -1.509 -7.406 1.00 97.81 88 GLY A C 1
ATOM 712 O O . GLY A 1 88 ? 1.227 -1.819 -8.591 1.00 97.81 88 GLY A O 1
ATOM 713 N N . MET A 1 89 ? 1.736 -0.424 -6.912 1.00 97.56 89 MET A N 1
ATOM 714 C CA . MET A 1 89 ? 2.535 0.483 -7.751 1.00 97.56 89 MET A CA 1
ATOM 715 C C . MET A 1 89 ? 3.741 -0.232 -8.382 1.00 97.56 89 MET A C 1
ATOM 717 O O . MET A 1 89 ? 3.977 -0.094 -9.584 1.00 97.56 89 MET A O 1
ATOM 721 N N . TYR A 1 90 ? 4.471 -1.039 -7.605 1.00 97.69 90 TYR A N 1
ATOM 722 C CA . TYR A 1 90 ? 5.599 -1.830 -8.113 1.00 97.69 90 TYR A CA 1
ATOM 723 C C . TYR A 1 90 ? 5.146 -2.932 -9.082 1.00 97.69 90 TYR A C 1
ATOM 725 O O . TYR A 1 90 ? 5.792 -3.143 -10.108 1.00 97.69 90 TYR A O 1
ATOM 733 N N . PHE A 1 91 ? 4.016 -3.592 -8.817 1.00 98.19 91 PHE A N 1
ATOM 734 C CA . PHE A 1 91 ? 3.476 -4.642 -9.683 1.00 98.19 91 PHE A CA 1
ATOM 735 C C . PHE A 1 91 ? 3.047 -4.099 -11.043 1.00 98.19 91 PHE A C 1
ATOM 737 O O . PHE A 1 91 ? 3.362 -4.683 -12.079 1.00 98.19 91 PHE A O 1
ATOM 744 N N . HIS A 1 92 ? 2.353 -2.959 -11.044 1.00 97.94 92 HIS A N 1
ATOM 745 C CA . HIS A 1 92 ? 1.969 -2.260 -12.265 1.00 97.94 92 HIS A CA 1
ATOM 746 C C . HIS A 1 92 ? 3.198 -1.847 -13.080 1.00 97.94 92 HIS A C 1
ATOM 748 O O . HIS A 1 92 ? 3.225 -2.069 -14.290 1.00 97.94 92 HIS A O 1
ATOM 754 N N . GLY A 1 93 ? 4.245 -1.354 -12.410 1.00 96.75 93 GLY A N 1
ATOM 755 C CA . GLY A 1 93 ? 5.560 -1.132 -13.013 1.00 96.75 93 GLY A CA 1
ATOM 756 C C . GLY A 1 93 ? 6.172 -2.393 -13.626 1.00 96.75 93 GLY A C 1
ATOM 757 O O . GLY A 1 93 ? 6.700 -2.351 -14.728 1.00 96.75 93 GLY A O 1
ATOM 758 N N . ALA A 1 94 ? 6.073 -3.531 -12.946 1.00 96.75 94 ALA A N 1
ATOM 759 C CA . ALA A 1 94 ? 6.689 -4.779 -13.389 1.00 96.75 94 ALA A CA 1
ATOM 760 C C . ALA A 1 94 ? 5.951 -5.489 -14.537 1.00 96.75 94 ALA A C 1
ATOM 762 O O . ALA A 1 94 ? 6.547 -6.329 -15.197 1.00 96.75 94 ALA A O 1
ATOM 763 N N . ARG A 1 95 ? 4.639 -5.268 -14.713 1.00 96.50 95 ARG A N 1
ATOM 764 C CA . ARG A 1 95 ? 3.806 -6.089 -15.620 1.00 96.50 95 ARG A CA 1
ATOM 765 C C . ARG A 1 95 ? 3.078 -5.320 -16.711 1.00 96.50 95 ARG A C 1
ATOM 767 O O . ARG A 1 95 ? 2.760 -5.909 -17.740 1.00 96.50 95 ARG A O 1
ATOM 774 N N . PHE A 1 96 ? 2.766 -4.050 -16.478 1.00 96.06 96 PHE A N 1
ATOM 775 C CA . PHE A 1 96 ? 1.892 -3.261 -17.350 1.00 96.06 96 PHE A CA 1
ATOM 776 C C . PHE A 1 96 ? 2.506 -1.904 -17.681 1.00 96.06 96 PHE A C 1
ATOM 778 O O . PHE A 1 96 ? 1.783 -0.917 -17.837 1.00 96.06 96 PHE A O 1
ATOM 785 N N . SER A 1 97 ? 3.834 -1.841 -17.745 1.00 96.88 97 SER A N 1
ATOM 786 C CA . SER A 1 97 ? 4.560 -0.597 -17.940 1.00 96.88 97 SER A CA 1
ATOM 787 C C . SER A 1 97 ? 5.547 -0.675 -19.095 1.00 96.88 97 SER A C 1
ATOM 789 O O . SER A 1 97 ? 5.852 -1.751 -19.599 1.00 96.88 97 SER A O 1
ATOM 791 N N . ASN A 1 98 ? 6.045 0.486 -19.506 1.00 96.50 98 ASN A N 1
ATOM 792 C CA . ASN A 1 98 ? 7.153 0.619 -20.445 1.0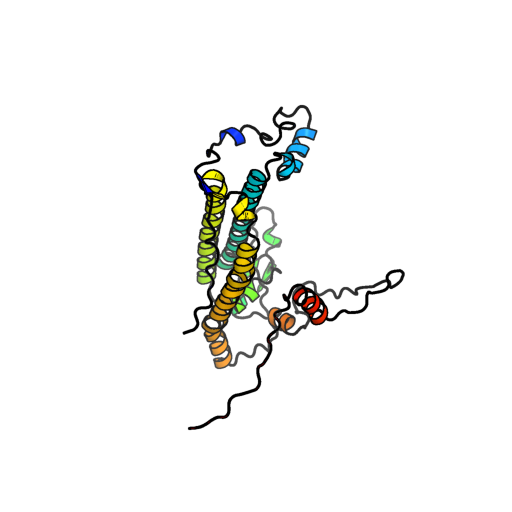0 96.50 98 ASN A CA 1
ATOM 793 C C . ASN A 1 98 ? 8.471 0.969 -19.738 1.00 96.50 98 ASN A C 1
ATOM 795 O O . ASN A 1 98 ? 9.295 1.672 -20.316 1.00 96.50 98 ASN A O 1
ATOM 799 N N . TYR A 1 99 ? 8.673 0.532 -18.489 1.00 95.44 99 TYR A N 1
ATOM 800 C CA . TYR A 1 99 ? 9.793 0.979 -17.653 1.00 95.44 99 TYR A CA 1
ATOM 801 C C . TYR A 1 99 ? 11.175 0.720 -18.268 1.00 95.44 99 TYR A C 1
ATOM 803 O O . TYR A 1 99 ? 11.997 1.633 -18.300 1.00 95.44 99 TYR A O 1
ATOM 811 N N . GLU A 1 100 ? 11.434 -0.474 -18.809 1.00 92.38 100 GLU A N 1
ATOM 812 C CA . GLU A 1 100 ? 12.727 -0.780 -19.446 1.00 92.38 100 GLU A CA 1
ATOM 813 C C . GLU A 1 100 ? 12.945 0.029 -20.734 1.00 92.38 100 GLU A C 1
ATOM 815 O O . GLU A 1 100 ? 14.041 0.540 -20.972 1.00 92.38 100 GLU A O 1
ATOM 820 N N . ALA A 1 101 ? 11.891 0.225 -21.534 1.00 92.25 101 ALA A N 1
ATOM 821 C CA . ALA A 1 101 ? 11.951 1.088 -22.711 1.00 92.25 101 ALA A CA 1
ATOM 822 C C . ALA A 1 101 ? 12.227 2.544 -22.305 1.00 92.25 101 ALA A C 1
ATOM 824 O O . ALA A 1 101 ? 13.131 3.174 -22.849 1.00 92.25 101 ALA A O 1
ATOM 825 N N . TRP A 1 102 ? 11.526 3.053 -21.291 1.00 92.56 102 TRP A N 1
ATOM 826 C CA . TRP A 1 102 ? 11.757 4.382 -20.733 1.00 92.56 102 TRP A CA 1
ATOM 827 C C . TRP A 1 102 ? 13.176 4.547 -20.182 1.00 92.56 102 TRP A C 1
ATOM 829 O O . TRP A 1 102 ? 13.784 5.587 -20.395 1.00 92.56 102 TRP A O 1
ATOM 839 N N . LEU A 1 103 ? 13.745 3.527 -19.530 1.00 87.56 103 LEU A N 1
ATOM 840 C CA . LEU A 1 103 ? 15.133 3.564 -19.056 1.00 87.56 103 LEU A CA 1
ATOM 841 C C . LEU A 1 103 ? 16.146 3.731 -20.197 1.00 87.56 103 LEU A C 1
ATOM 843 O O . LEU A 1 103 ? 17.201 4.324 -19.976 1.00 87.56 103 LEU A O 1
ATOM 847 N N . SER A 1 104 ? 15.839 3.220 -21.394 1.00 88.88 104 SER A N 1
ATOM 848 C CA . SER A 1 104 ? 16.713 3.348 -22.565 1.00 88.88 104 SER A CA 1
ATOM 849 C C . SER A 1 104 ? 16.681 4.738 -23.212 1.00 88.88 104 SER A C 1
ATOM 851 O O . SER A 1 104 ? 17.700 5.173 -23.743 1.00 88.88 104 SER A O 1
ATOM 853 N N . ASP A 1 105 ? 15.552 5.449 -23.127 1.00 85.94 105 ASP A N 1
ATOM 854 C CA . ASP A 1 105 ? 15.398 6.822 -23.628 1.00 85.94 105 ASP A CA 1
ATOM 855 C C . ASP A 1 105 ? 14.444 7.647 -22.734 1.00 85.94 105 ASP A C 1
ATOM 857 O O . ASP A 1 105 ? 13.278 7.876 -23.083 1.00 85.94 105 ASP A O 1
ATOM 861 N N . PRO A 1 106 ? 14.922 8.108 -21.559 1.00 83.50 106 PRO A N 1
ATOM 862 C CA . PRO A 1 106 ? 14.075 8.778 -20.571 1.00 83.50 106 PRO A CA 1
ATOM 863 C C . PRO A 1 106 ? 13.588 10.168 -20.994 1.00 83.50 106 PRO A C 1
ATOM 865 O O . PRO A 1 106 ? 12.694 10.713 -20.343 1.00 83.50 106 PRO A O 1
ATOM 868 N N . THR A 1 107 ? 14.201 10.774 -22.020 1.00 85.19 107 THR A N 1
ATOM 869 C CA . THR A 1 107 ? 13.892 12.145 -22.457 1.00 85.19 107 THR A CA 1
ATOM 870 C C . THR A 1 107 ? 12.786 12.198 -23.500 1.00 85.19 107 THR A C 1
ATOM 872 O O . THR A 1 107 ? 12.077 13.201 -23.559 1.00 85.19 107 THR A O 1
ATOM 875 N N . HIS A 1 108 ? 12.614 11.144 -24.306 1.00 85.25 108 HIS A N 1
ATOM 876 C CA . HIS A 1 108 ? 11.594 11.118 -25.362 1.00 85.25 108 HIS A CA 1
ATOM 877 C C . HIS A 1 108 ? 10.439 10.154 -25.079 1.00 85.25 108 HIS A C 1
ATOM 879 O O . HIS A 1 108 ? 9.339 10.369 -25.587 1.00 85.25 108 HIS A O 1
ATOM 885 N N . ILE A 1 109 ? 10.652 9.107 -24.275 1.00 88.75 109 ILE A N 1
ATOM 886 C CA . ILE A 1 109 ? 9.596 8.152 -23.926 1.00 88.75 109 ILE A CA 1
ATOM 887 C C . ILE A 1 109 ? 8.823 8.665 -22.707 1.00 88.75 109 ILE A C 1
ATOM 889 O O . ILE A 1 109 ? 9.397 9.040 -21.686 1.00 88.75 109 ILE A O 1
ATOM 893 N N . GLY A 1 110 ? 7.493 8.668 -22.798 1.00 91.12 110 GLY A N 1
ATOM 894 C CA . GLY A 1 110 ? 6.612 9.007 -21.686 1.00 91.12 110 GLY A CA 1
ATOM 895 C C . GLY A 1 110 ? 6.459 7.827 -20.717 1.00 91.12 110 GLY A C 1
ATOM 896 O O . GLY A 1 110 ? 6.246 6.699 -21.168 1.00 91.12 110 GLY A O 1
ATOM 897 N N . PRO A 1 111 ? 6.524 8.041 -19.390 1.00 94.69 111 PRO A N 1
ATOM 898 C CA . PRO A 1 111 ? 6.313 6.966 -18.427 1.00 94.69 111 PRO A CA 1
ATOM 899 C C . PRO A 1 111 ? 4.846 6.516 -18.434 1.00 94.69 111 PRO A C 1
ATOM 901 O O . PRO A 1 111 ? 3.939 7.337 -18.300 1.00 94.69 111 PRO A O 1
ATOM 904 N N . SER A 1 112 ? 4.597 5.213 -18.549 1.00 96.75 112 SER A N 1
ATOM 905 C CA . SER A 1 112 ? 3.255 4.621 -18.538 1.00 96.75 112 SER A CA 1
ATOM 906 C C . SER A 1 112 ? 3.261 3.307 -17.765 1.00 96.75 112 SER A C 1
ATOM 908 O O . SER A 1 112 ? 4.128 2.473 -17.993 1.00 96.75 112 SER A O 1
ATOM 910 N N . ALA A 1 113 ? 2.283 3.101 -16.877 1.00 96.50 113 ALA A N 1
ATOM 911 C CA . ALA A 1 113 ? 2.157 1.887 -16.051 1.00 96.50 113 ALA A CA 1
ATOM 912 C C . ALA A 1 113 ? 0.702 1.404 -15.871 1.00 96.50 113 ALA A C 1
ATOM 914 O O . ALA A 1 113 ? 0.392 0.604 -14.983 1.00 96.50 113 ALA A O 1
ATOM 915 N N . GLN A 1 114 ? -0.218 1.923 -16.685 1.00 96.69 114 GLN A N 1
ATOM 916 C CA . GLN A 1 114 ? -1.622 1.538 -16.653 1.00 96.69 114 GLN A CA 1
ATOM 917 C C . GLN A 1 114 ? -2.132 1.331 -18.076 1.00 96.69 114 GLN A C 1
ATOM 919 O O . GLN A 1 114 ? -2.012 2.212 -18.925 1.00 96.69 114 GLN A O 1
ATOM 924 N N . VAL A 1 115 ? -2.724 0.163 -18.319 1.00 97.06 115 VAL A N 1
ATOM 925 C CA . VAL A 1 115 ? -3.285 -0.224 -19.616 1.00 97.06 115 VAL A CA 1
ATOM 926 C C . VAL A 1 115 ? -4.770 -0.494 -19.448 1.00 97.06 115 VAL A C 1
ATOM 928 O O . VAL A 1 115 ? -5.189 -1.214 -18.541 1.00 97.06 115 VAL A O 1
ATOM 931 N N . VAL A 1 116 ? -5.573 0.097 -20.324 1.00 97.12 116 VAL A N 1
ATOM 932 C CA . VAL A 1 116 ? -7.031 -0.008 -20.306 1.00 97.12 116 VAL A CA 1
ATOM 933 C C . VAL A 1 116 ? -7.485 -1.174 -21.179 1.00 97.12 116 VAL A C 1
ATOM 935 O O . VAL A 1 116 ? -7.024 -1.331 -22.310 1.00 97.12 116 VAL A O 1
ATOM 938 N N . TRP A 1 117 ? -8.419 -1.983 -20.678 1.00 96.81 117 TRP A N 1
ATOM 939 C CA . TRP A 1 117 ? -9.003 -3.082 -21.448 1.00 96.81 117 TRP A CA 1
ATOM 940 C C . TRP A 1 117 ? -9.956 -2.598 -22.556 1.00 96.81 117 TRP A C 1
ATOM 942 O O . TRP A 1 117 ? -10.749 -1.685 -22.304 1.00 96.81 117 TRP A O 1
ATOM 952 N N . PRO A 1 118 ? -9.950 -3.241 -23.742 1.00 96.00 118 PRO A N 1
ATOM 953 C CA . PRO A 1 118 ? -10.783 -2.859 -24.882 1.00 96.00 118 PRO A CA 1
ATOM 954 C C . PRO A 1 118 ? -12.185 -3.480 -24.795 1.00 96.00 118 PRO A C 1
ATOM 956 O O . PRO A 1 118 ? -12.452 -4.524 -25.385 1.00 96.00 118 PRO A O 1
ATOM 959 N N . ILE A 1 119 ? -13.078 -2.868 -24.013 1.00 96.44 119 ILE A N 1
ATOM 960 C CA . ILE A 1 119 ? -14.448 -3.386 -23.813 1.00 96.44 119 ILE A CA 1
ATOM 961 C C . ILE A 1 119 ? -15.481 -2.552 -24.577 1.00 96.44 119 ILE A C 1
ATOM 963 O O . ILE A 1 119 ? -16.296 -3.097 -25.314 1.00 96.44 119 ILE A O 1
ATOM 967 N N . VAL A 1 120 ? -15.459 -1.229 -24.395 1.00 95.88 120 VAL A N 1
ATOM 968 C CA . VAL A 1 120 ? -16.503 -0.306 -24.890 1.00 95.88 120 VAL A CA 1
ATOM 969 C C . VAL A 1 120 ? -15.949 0.851 -25.731 1.00 95.88 120 VAL A C 1
ATOM 971 O O . VAL A 1 120 ? -16.591 1.890 -25.844 1.00 95.88 120 VAL A O 1
ATOM 974 N N . GLY A 1 121 ? -14.740 0.717 -26.283 1.00 94.19 121 GLY A N 1
ATOM 975 C CA . GLY A 1 121 ? -14.036 1.812 -26.967 1.00 94.19 121 GLY A CA 1
ATOM 976 C C . GLY A 1 121 ? -13.119 2.633 -26.050 1.00 94.19 121 GLY A C 1
ATOM 977 O O . GLY A 1 121 ? -12.463 3.572 -26.496 1.00 94.19 121 GLY A O 1
ATOM 978 N N . GLN A 1 122 ? -13.051 2.293 -24.758 1.00 96.62 122 GLN A N 1
ATOM 979 C CA . GLN A 1 122 ? -12.199 2.970 -23.771 1.00 96.62 122 GLN A CA 1
ATOM 980 C C . GLN A 1 122 ? -10.692 2.753 -24.002 1.00 96.62 122 GLN A C 1
ATOM 982 O O . GLN A 1 122 ? -9.877 3.463 -23.422 1.00 96.62 122 GLN A O 1
ATOM 987 N N . GLU A 1 123 ? -10.297 1.827 -24.877 1.00 95.62 123 GLU A N 1
ATOM 988 C CA . GLU A 1 123 ? -8.911 1.659 -25.317 1.00 95.62 123 GLU A CA 1
ATOM 989 C C . GLU A 1 123 ? -8.356 2.876 -26.069 1.00 95.62 123 GLU A C 1
ATOM 991 O O . GLU A 1 123 ? -7.142 2.979 -26.225 1.00 95.62 123 GLU A O 1
ATOM 996 N N . ILE A 1 124 ? -9.206 3.838 -26.460 1.00 95.69 124 ILE A N 1
ATOM 997 C CA . ILE A 1 124 ? -8.770 5.168 -26.914 1.00 95.69 124 ILE A CA 1
ATOM 998 C C . ILE A 1 124 ? -7.888 5.881 -25.874 1.00 95.69 124 ILE A C 1
ATOM 1000 O O . ILE A 1 124 ? -7.035 6.683 -26.244 1.00 95.69 124 ILE A O 1
ATOM 1004 N N . LEU A 1 125 ? -8.051 5.554 -24.584 1.00 95.69 125 LEU A N 1
ATOM 1005 C CA . LEU A 1 125 ? -7.223 6.068 -23.490 1.00 95.69 125 LEU A CA 1
ATOM 1006 C C . LEU A 1 125 ? -5.793 5.502 -23.503 1.00 95.69 125 LEU A C 1
ATOM 1008 O O . LEU A 1 125 ? -4.913 6.079 -22.867 1.00 95.69 125 LEU A O 1
ATOM 1012 N N . ASN A 1 126 ? -5.539 4.402 -24.224 1.00 96.56 126 ASN A N 1
ATOM 1013 C CA . ASN A 1 126 ? -4.192 3.874 -24.432 1.00 96.56 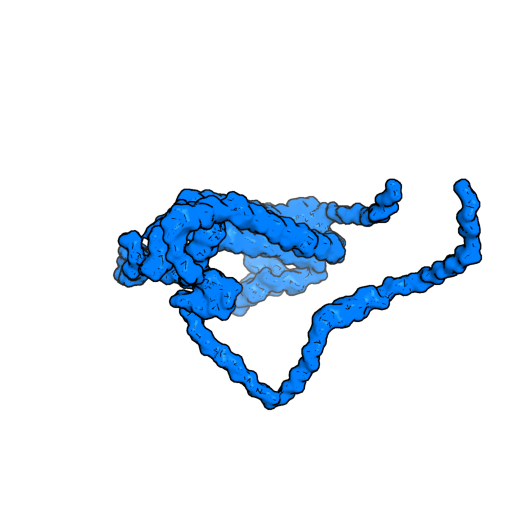126 ASN A CA 1
ATOM 1014 C C . ASN A 1 126 ? -3.482 4.699 -25.520 1.00 96.56 126 ASN A C 1
ATOM 1016 O O . ASN A 1 126 ? -3.391 4.310 -26.695 1.00 96.56 126 ASN A O 1
ATOM 1020 N N . GLY A 1 127 ? -3.001 5.875 -25.115 1.00 94.50 127 GLY A N 1
ATOM 1021 C CA . GLY A 1 127 ? -2.195 6.763 -25.945 1.00 94.50 127 GLY A CA 1
ATOM 1022 C C . GLY A 1 127 ? -0.856 6.128 -26.311 1.00 94.50 127 GLY A C 1
ATOM 1023 O O . GLY A 1 127 ? -0.353 5.267 -25.593 1.00 94.50 127 GLY A O 1
ATOM 1024 N N . ASP A 1 128 ? -0.294 6.525 -27.450 1.00 95.12 128 ASP A N 1
ATOM 1025 C CA . ASP A 1 128 ? 1.092 6.188 -27.780 1.00 95.12 128 ASP A CA 1
ATOM 1026 C C . ASP A 1 128 ? 2.027 7.057 -26.933 1.00 95.12 128 ASP A C 1
ATOM 1028 O O . ASP A 1 128 ? 1.989 8.284 -27.023 1.00 95.12 128 ASP A O 1
ATOM 1032 N N . VAL A 1 129 ? 2.815 6.411 -26.076 1.00 93.31 129 VAL A N 1
ATOM 1033 C CA . VAL A 1 129 ? 3.759 7.065 -25.156 1.00 93.31 129 VAL A CA 1
ATOM 1034 C C . VAL A 1 129 ? 5.216 6.860 -25.586 1.00 93.31 129 VAL A C 1
ATOM 1036 O O . VAL A 1 129 ? 6.133 7.225 -24.851 1.00 93.31 129 VAL A O 1
ATOM 1039 N N . GLY A 1 130 ? 5.449 6.278 -26.766 1.00 92.06 130 GLY A N 1
ATOM 1040 C CA . GLY A 1 130 ? 6.777 5.899 -27.238 1.00 92.06 130 GLY A CA 1
ATOM 1041 C C . GLY A 1 130 ? 7.233 4.525 -26.732 1.00 92.06 130 GLY A C 1
ATOM 1042 O O . GLY A 1 130 ? 6.584 3.870 -25.914 1.00 92.06 130 GLY A O 1
ATOM 1043 N N . GLY A 1 131 ? 8.357 4.042 -27.270 1.00 89.12 131 GLY A N 1
ATOM 1044 C CA . GLY A 1 131 ? 8.904 2.723 -26.924 1.00 89.12 131 GLY A CA 1
ATOM 1045 C C . GLY A 1 131 ? 8.050 1.536 -27.391 1.00 89.12 131 GLY A C 1
ATOM 1046 O O . GLY A 1 131 ? 8.172 0.446 -26.843 1.00 89.12 131 GLY A O 1
ATOM 1047 N N . GLY A 1 132 ? 7.156 1.739 -28.369 1.00 92.88 132 GLY A N 1
ATOM 1048 C CA . GLY A 1 132 ? 6.235 0.703 -28.856 1.00 92.88 132 GLY A CA 1
ATOM 1049 C C . GLY A 1 132 ? 5.125 0.334 -27.865 1.00 92.88 132 GLY A C 1
ATOM 1050 O O . GLY A 1 132 ? 4.444 -0.672 -28.062 1.00 92.88 132 GLY A O 1
ATOM 1051 N N . PHE A 1 133 ? 4.935 1.132 -26.810 1.00 96.00 133 PHE A N 1
ATOM 1052 C CA . PHE A 1 133 ? 3.951 0.887 -25.765 1.00 96.00 133 PHE A CA 1
ATOM 1053 C C . PHE A 1 133 ? 2.772 1.853 -25.873 1.00 96.00 133 PHE A C 1
ATOM 1055 O O . PHE A 1 133 ? 2.945 3.045 -26.127 1.00 96.00 133 PHE A O 1
ATOM 1062 N N . ARG A 1 134 ? 1.560 1.342 -25.631 1.00 95.44 134 ARG A N 1
ATOM 1063 C CA . ARG A 1 134 ? 0.342 2.155 -25.576 1.00 95.44 134 ARG A CA 1
ATOM 1064 C C . ARG A 1 134 ? -0.357 1.981 -24.238 1.00 95.44 134 ARG A C 1
ATOM 1066 O O . ARG A 1 134 ? -0.697 0.863 -23.859 1.00 95.44 134 ARG A O 1
ATOM 1073 N N . GLY A 1 135 ? -0.599 3.086 -23.547 1.00 95.88 135 GLY A N 1
ATOM 1074 C CA . GLY A 1 135 ? -1.186 3.091 -22.212 1.00 95.88 135 GLY A CA 1
ATOM 1075 C C . GLY A 1 135 ? -1.465 4.501 -21.712 1.00 95.88 135 GLY A C 1
ATOM 1076 O O . GLY A 1 135 ? -1.354 5.475 -22.456 1.00 95.88 135 GLY A O 1
ATOM 1077 N N . ILE A 1 136 ? -1.853 4.603 -20.447 1.00 96.00 136 ILE A N 1
ATOM 1078 C CA . ILE A 1 136 ? -2.054 5.883 -19.774 1.00 96.00 136 ILE A CA 1
ATOM 1079 C C . ILE A 1 136 ? -0.699 6.385 -19.278 1.00 96.00 136 ILE A C 1
ATOM 1081 O O . ILE A 1 136 ? -0.050 5.746 -18.445 1.00 96.00 136 ILE A O 1
ATOM 1085 N N . GLN A 1 137 ? -0.308 7.568 -19.750 1.00 94.69 137 GLN A N 1
ATOM 1086 C CA . GLN A 1 137 ? 0.868 8.263 -19.244 1.00 94.69 137 GLN A CA 1
ATOM 1087 C C . GLN A 1 137 ? 0.671 8.626 -17.765 1.00 94.69 137 GLN A C 1
ATOM 1089 O O . GLN A 1 137 ? -0.288 9.309 -17.399 1.00 94.69 137 GLN A O 1
ATOM 1094 N N . ILE A 1 138 ? 1.585 8.169 -16.911 1.00 93.69 138 ILE A N 1
ATOM 1095 C CA . ILE A 1 138 ? 1.541 8.397 -15.464 1.00 93.69 138 ILE A CA 1
ATOM 1096 C C . ILE A 1 138 ? 2.330 9.652 -15.077 1.00 93.69 138 ILE A C 1
ATOM 1098 O O . ILE A 1 138 ? 3.349 9.983 -15.678 1.00 93.69 138 ILE A O 1
ATOM 1102 N N . THR A 1 139 ? 1.887 10.336 -14.022 1.00 93.81 139 THR A N 1
ATOM 1103 C CA . THR A 1 139 ? 2.513 11.572 -13.509 1.00 93.81 139 THR A CA 1
ATOM 1104 C C . THR A 1 139 ? 2.978 11.456 -12.055 1.00 93.81 139 THR A C 1
ATOM 1106 O O . THR A 1 139 ? 3.346 12.446 -11.433 1.00 93.81 139 THR A O 1
ATOM 1109 N N . SER A 1 140 ? 2.993 10.240 -11.505 1.00 90.38 140 SER A N 1
ATOM 1110 C CA . SER A 1 140 ? 3.347 9.948 -10.108 1.00 90.38 140 SER A CA 1
ATOM 1111 C C . SER A 1 140 ? 4.848 10.008 -9.800 1.00 90.38 140 SER A C 1
ATOM 1113 O O . SER A 1 140 ? 5.224 10.031 -8.633 1.00 90.38 140 SER A O 1
ATOM 1115 N N . GLY A 1 141 ? 5.716 10.013 -10.818 1.00 92.50 141 GLY A N 1
ATOM 1116 C CA . GLY A 1 141 ? 7.175 10.088 -10.645 1.00 92.50 141 GLY A CA 1
ATOM 1117 C C . GLY A 1 141 ? 7.858 8.774 -10.235 1.00 92.50 141 GLY A C 1
ATOM 1118 O O . GLY A 1 141 ? 9.054 8.766 -9.943 1.00 92.50 141 GLY A O 1
ATOM 1119 N N . PHE A 1 142 ? 7.134 7.647 -10.219 1.00 93.00 142 PHE A N 1
ATOM 1120 C CA . PHE A 1 142 ? 7.684 6.355 -9.786 1.00 93.00 142 PHE A CA 1
ATOM 1121 C C . PHE A 1 142 ? 8.848 5.859 -10.652 1.00 93.00 142 PHE A C 1
ATOM 1123 O O . PHE A 1 142 ? 9.796 5.295 -10.116 1.00 93.00 142 PHE A O 1
ATOM 1130 N N . PHE A 1 143 ? 8.831 6.114 -11.962 1.00 92.62 143 PHE A N 1
ATOM 1131 C CA . PHE A 1 143 ? 9.909 5.694 -12.865 1.00 92.62 143 PHE A CA 1
ATOM 1132 C C . PHE A 1 143 ? 11.253 6.331 -12.480 1.00 92.62 143 PHE A C 1
ATOM 1134 O O . PHE A 1 143 ? 12.280 5.652 -12.420 1.00 92.62 143 PHE A O 1
ATOM 1141 N N . GLN A 1 144 ? 11.237 7.620 -12.140 1.00 87.94 144 GLN A N 1
ATOM 1142 C CA . GLN A 1 144 ? 12.406 8.358 -11.673 1.00 87.94 144 GLN A CA 1
ATOM 1143 C C . GLN A 1 144 ? 12.877 7.839 -10.311 1.00 87.94 144 GLN A C 1
ATOM 1145 O O . GLN A 1 144 ? 14.074 7.637 -10.124 1.00 87.94 144 GLN A O 1
ATOM 1150 N N . ILE A 1 145 ? 11.953 7.549 -9.388 1.00 90.81 145 ILE A N 1
ATOM 1151 C CA . ILE A 1 145 ? 12.280 6.968 -8.074 1.00 90.81 145 ILE A CA 1
ATOM 1152 C C . ILE A 1 145 ? 12.942 5.592 -8.228 1.00 90.81 145 ILE A C 1
ATOM 1154 O O . ILE A 1 145 ? 13.960 5.317 -7.590 1.00 90.81 145 ILE A O 1
ATOM 1158 N N . TRP A 1 146 ? 12.404 4.726 -9.088 1.00 92.56 146 TRP A N 1
ATOM 1159 C CA . TRP A 1 146 ? 12.969 3.400 -9.345 1.00 92.56 146 TRP A CA 1
ATOM 1160 C C . TRP A 1 146 ? 14.350 3.494 -9.995 1.00 92.56 146 TRP A C 1
ATOM 1162 O O . TRP A 1 146 ? 15.276 2.813 -9.553 1.00 92.56 146 TRP A O 1
ATOM 1172 N N . ARG A 1 147 ? 14.520 4.404 -10.967 1.00 86.94 147 ARG A N 1
ATOM 1173 C CA . ARG A 1 147 ? 15.822 4.681 -11.593 1.00 86.94 147 ARG A CA 1
ATOM 1174 C C . ARG A 1 147 ? 16.844 5.160 -10.562 1.00 86.94 147 ARG A C 1
ATOM 1176 O O . ARG A 1 147 ? 17.940 4.610 -10.503 1.00 86.94 147 ARG A O 1
ATOM 1183 N N . ALA A 1 148 ? 16.479 6.120 -9.711 1.00 84.12 148 ALA A N 1
ATOM 1184 C CA . ALA A 1 148 ? 17.339 6.621 -8.635 1.00 84.12 148 ALA A CA 1
ATOM 1185 C C . ALA A 1 148 ? 17.687 5.533 -7.603 1.00 84.12 148 ALA A C 1
ATOM 1187 O O . ALA A 1 148 ? 18.761 5.547 -7.007 1.00 84.12 148 ALA A O 1
ATOM 1188 N N . SER A 1 149 ? 16.801 4.550 -7.434 1.00 86.25 149 SER A N 1
ATOM 1189 C CA . SER A 1 149 ? 17.021 3.390 -6.566 1.00 86.25 149 SER A CA 1
ATOM 1190 C C . SER A 1 149 ? 17.910 2.309 -7.196 1.00 86.25 149 SER A C 1
ATOM 1192 O O . SER A 1 149 ? 18.186 1.311 -6.531 1.00 86.25 149 SER A O 1
ATOM 1194 N N . GLY A 1 150 ? 18.361 2.489 -8.445 1.00 85.88 150 GLY A N 1
ATOM 1195 C CA . GLY A 1 150 ? 19.216 1.543 -9.169 1.00 85.88 150 GLY A CA 1
ATOM 1196 C C . GLY A 1 150 ? 18.467 0.380 -9.825 1.00 85.88 150 GLY A C 1
ATOM 1197 O O . GLY A 1 150 ? 19.097 -0.591 -10.245 1.00 85.88 150 GLY A O 1
ATOM 1198 N N . ILE A 1 151 ? 17.138 0.454 -9.921 1.00 90.06 151 ILE A N 1
ATOM 1199 C CA . ILE A 1 151 ? 16.327 -0.591 -10.547 1.00 90.06 151 ILE A CA 1
ATOM 1200 C C . ILE A 1 151 ? 16.491 -0.500 -12.067 1.00 90.06 151 ILE A C 1
ATOM 1202 O O . ILE A 1 151 ? 16.415 0.578 -12.648 1.00 90.06 151 ILE A O 1
ATOM 1206 N N . THR A 1 152 ? 16.756 -1.633 -12.712 1.00 89.44 152 THR A N 1
ATOM 1207 C CA . THR A 1 152 ? 17.070 -1.699 -14.154 1.00 89.44 152 THR A CA 1
ATOM 1208 C C . THR A 1 152 ? 16.253 -2.733 -14.916 1.00 89.44 152 THR A C 1
ATOM 1210 O O . THR A 1 152 ? 16.342 -2.780 -16.137 1.00 89.44 152 THR A O 1
ATOM 1213 N N . SER A 1 153 ? 15.471 -3.561 -14.218 1.00 90.31 153 SER A N 1
ATOM 1214 C CA . SER A 1 153 ? 14.654 -4.601 -14.845 1.00 90.31 153 SER A CA 1
ATOM 1215 C C . SER A 1 153 ? 13.302 -4.775 -14.168 1.00 90.31 153 SER A C 1
ATOM 1217 O O . SER A 1 153 ? 13.150 -4.550 -12.962 1.00 90.31 153 SER A O 1
ATOM 1219 N N . GLU A 1 154 ? 12.331 -5.264 -14.932 1.00 92.88 154 GLU A N 1
ATOM 1220 C CA . GLU A 1 154 ? 10.994 -5.611 -14.440 1.00 92.88 154 GLU A CA 1
ATOM 1221 C C . GLU A 1 154 ? 11.032 -6.702 -13.362 1.00 92.88 154 GLU A C 1
ATOM 1223 O O . GLU A 1 154 ? 10.233 -6.688 -12.422 1.00 92.88 154 GLU A O 1
ATOM 1228 N N . LEU A 1 155 ? 12.004 -7.622 -13.434 1.00 95.00 155 LEU A N 1
ATOM 1229 C CA . LEU A 1 155 ? 12.180 -8.677 -12.433 1.00 95.00 155 LEU A CA 1
ATOM 1230 C C . LEU A 1 155 ? 12.446 -8.100 -11.035 1.00 95.00 155 LEU A C 1
ATOM 1232 O O . LEU A 1 155 ? 11.903 -8.598 -10.051 1.00 95.00 155 LEU A O 1
ATOM 1236 N N . GLN A 1 156 ? 13.250 -7.038 -10.935 1.00 94.69 156 GLN A N 1
ATOM 1237 C CA . GLN A 1 156 ? 13.526 -6.378 -9.657 1.00 94.69 156 GLN A CA 1
ATOM 1238 C C . GLN A 1 156 ? 12.263 -5.719 -9.084 1.00 94.69 156 GLN A C 1
ATOM 1240 O O . GLN A 1 156 ? 11.978 -5.894 -7.900 1.00 94.69 156 GLN A O 1
ATOM 1245 N N . LEU A 1 157 ? 11.463 -5.041 -9.919 1.00 96.44 157 LEU A N 1
ATOM 1246 C CA . LEU A 1 157 ? 10.164 -4.485 -9.512 1.00 96.44 157 LEU A CA 1
ATOM 1247 C C . LEU A 1 157 ? 9.209 -5.584 -9.021 1.00 96.44 157 LEU A C 1
ATOM 1249 O O . LEU A 1 157 ? 8.519 -5.419 -8.010 1.00 96.44 157 LEU A O 1
ATOM 1253 N N . TYR A 1 158 ? 9.206 -6.736 -9.692 1.00 97.44 158 TYR A N 1
ATOM 1254 C CA . TYR A 1 158 ? 8.402 -7.888 -9.299 1.00 97.44 158 TYR A CA 1
ATOM 1255 C C . TYR A 1 158 ? 8.848 -8.479 -7.951 1.00 97.44 158 TYR A C 1
ATOM 1257 O O . TYR A 1 158 ? 8.015 -8.781 -7.098 1.00 97.44 158 TYR A O 1
ATOM 1265 N N . CYS A 1 159 ? 10.155 -8.588 -7.703 1.00 97.56 159 CYS A N 1
ATOM 1266 C CA . CYS A 1 159 ? 10.674 -9.008 -6.400 1.00 97.56 159 CYS A CA 1
ATOM 1267 C C . CYS A 1 159 ? 10.277 -8.029 -5.283 1.00 97.56 159 CYS A C 1
ATOM 1269 O O . CYS A 1 159 ? 9.813 -8.464 -4.227 1.00 97.56 159 CYS A O 1
ATOM 1271 N N . THR A 1 160 ? 10.381 -6.716 -5.521 1.00 96.75 160 THR A N 1
ATOM 1272 C CA . THR A 1 160 ? 9.947 -5.691 -4.555 1.00 96.75 160 THR A CA 1
ATOM 1273 C C . THR A 1 160 ? 8.446 -5.766 -4.281 1.00 96.75 160 THR A C 1
ATOM 1275 O O . THR A 1 160 ? 8.027 -5.609 -3.136 1.00 96.75 160 THR A O 1
ATOM 1278 N N . THR A 1 161 ? 7.639 -6.089 -5.296 1.00 97.56 161 THR A N 1
ATOM 1279 C CA . THR A 1 161 ? 6.197 -6.339 -5.139 1.00 97.56 161 THR A CA 1
ATOM 1280 C C . THR A 1 161 ? 5.934 -7.439 -4.112 1.00 97.56 161 THR A C 1
ATOM 1282 O O . THR A 1 161 ? 5.150 -7.236 -3.185 1.00 97.56 161 THR A O 1
ATOM 1285 N N . ILE A 1 162 ? 6.600 -8.593 -4.257 1.00 97.88 162 ILE A N 1
ATOM 1286 C CA . ILE A 1 162 ? 6.441 -9.733 -3.343 1.00 97.88 162 ILE A CA 1
ATOM 1287 C C . ILE A 1 162 ? 6.903 -9.353 -1.936 1.00 97.88 162 ILE A C 1
ATOM 1289 O O . ILE A 1 162 ? 6.199 -9.635 -0.970 1.00 97.88 162 ILE A O 1
ATOM 1293 N N . GLY A 1 163 ? 8.047 -8.673 -1.815 1.00 97.44 163 GLY A N 1
ATOM 1294 C CA . GLY A 1 163 ? 8.531 -8.173 -0.528 1.00 97.44 163 GLY A CA 1
ATOM 1295 C C . GLY A 1 163 ? 7.501 -7.278 0.164 1.00 97.44 163 GLY A C 1
ATOM 1296 O O . GLY A 1 163 ? 7.175 -7.505 1.327 1.00 97.44 163 GLY A O 1
ATOM 1297 N N . ALA A 1 164 ? 6.921 -6.320 -0.563 1.00 97.62 164 ALA A N 1
ATOM 1298 C CA . ALA A 1 164 ? 5.883 -5.437 -0.039 1.00 97.62 164 ALA A CA 1
ATOM 1299 C C . ALA A 1 164 ? 4.608 -6.194 0.382 1.00 97.62 164 ALA A C 1
ATOM 1301 O O . ALA A 1 164 ? 4.044 -5.861 1.419 1.00 97.62 164 ALA A O 1
ATOM 1302 N N . LEU A 1 165 ? 4.191 -7.243 -0.345 1.00 98.06 165 LEU A N 1
ATOM 1303 C CA . LEU A 1 165 ? 3.064 -8.102 0.070 1.00 98.06 165 LEU A CA 1
ATOM 1304 C C . LEU A 1 165 ? 3.362 -8.894 1.346 1.00 98.06 165 LEU A C 1
ATOM 1306 O O . LEU A 1 165 ? 2.482 -9.080 2.178 1.00 98.06 165 LEU A O 1
ATOM 1310 N N . VAL A 1 166 ? 4.599 -9.359 1.528 1.00 98.31 166 VAL A N 1
ATOM 1311 C CA . VAL A 1 166 ? 4.989 -10.025 2.779 1.00 98.31 166 VAL A CA 1
ATOM 1312 C C . VAL A 1 166 ? 4.915 -9.039 3.947 1.00 98.31 166 VAL A C 1
ATOM 1314 O O . VAL A 1 166 ? 4.382 -9.384 4.999 1.00 98.31 166 VAL A O 1
ATOM 1317 N N . PHE A 1 167 ? 5.397 -7.804 3.770 1.00 97.25 167 PHE A N 1
ATOM 1318 C CA . PHE A 1 167 ? 5.289 -6.765 4.799 1.00 97.25 167 PHE A CA 1
ATOM 1319 C C . PHE A 1 167 ? 3.843 -6.358 5.086 1.00 97.25 167 PHE A C 1
ATOM 1321 O O . PHE A 1 167 ? 3.504 -6.177 6.250 1.00 97.25 167 PHE A O 1
ATOM 1328 N N . GLU A 1 168 ? 2.991 -6.268 4.067 1.00 98.19 168 GLU A N 1
ATOM 1329 C CA . GLU A 1 168 ? 1.545 -6.074 4.219 1.00 98.19 168 GLU A CA 1
ATOM 1330 C C . GLU A 1 168 ? 0.951 -7.141 5.150 1.00 98.19 168 GLU A C 1
ATOM 1332 O O . GLU A 1 168 ? 0.451 -6.809 6.225 1.00 98.19 168 GLU A O 1
ATOM 1337 N N . ALA A 1 169 ? 1.144 -8.424 4.833 1.00 98.25 169 ALA A N 1
ATOM 1338 C CA . ALA A 1 169 ? 0.637 -9.522 5.652 1.00 98.25 169 ALA A CA 1
ATOM 1339 C C . ALA A 1 169 ? 1.186 -9.490 7.092 1.00 98.25 169 ALA A C 1
ATOM 1341 O O . ALA A 1 169 ? 0.454 -9.772 8.045 1.00 98.25 169 ALA A O 1
ATOM 1342 N N . LEU A 1 170 ? 2.461 -9.118 7.272 1.00 98.38 170 LEU A N 1
ATOM 1343 C CA . LEU A 1 170 ? 3.074 -8.951 8.593 1.00 98.38 170 LEU A CA 1
ATOM 1344 C C . LEU A 1 170 ? 2.458 -7.789 9.382 1.00 98.38 170 LEU A C 1
ATOM 1346 O O . LEU A 1 170 ? 2.203 -7.954 10.574 1.00 98.38 170 LEU A O 1
ATOM 1350 N N . MET A 1 171 ? 2.205 -6.638 8.750 1.00 98.12 171 MET A N 1
ATOM 1351 C CA . MET A 1 171 ? 1.562 -5.492 9.403 1.00 98.12 171 MET A CA 1
ATOM 1352 C C . MET A 1 171 ? 0.126 -5.833 9.798 1.00 98.12 171 MET A C 1
ATOM 1354 O O . MET A 1 171 ? -0.258 -5.605 10.945 1.00 98.12 171 MET A O 1
ATOM 1358 N N . PHE A 1 172 ? -0.645 -6.456 8.902 1.00 97.81 172 PHE A N 1
ATOM 1359 C CA . PHE A 1 172 ? -2.001 -6.907 9.212 1.00 97.81 172 PHE A CA 1
ATOM 1360 C C . PHE A 1 172 ? -2.018 -7.885 10.394 1.00 97.81 172 PHE A C 1
ATOM 1362 O O . PHE A 1 172 ? -2.785 -7.721 11.349 1.00 97.81 172 PHE A O 1
ATOM 1369 N N . PHE A 1 173 ? -1.122 -8.877 10.371 1.00 98.00 173 PHE A N 1
ATOM 1370 C CA . PHE A 1 173 ? -0.979 -9.842 11.456 1.00 98.00 173 PHE A CA 1
ATOM 1371 C C . PHE A 1 173 ? -0.564 -9.179 12.773 1.00 98.00 173 PHE A C 1
ATOM 1373 O O . PHE A 1 173 ? -1.128 -9.512 13.814 1.00 98.00 173 PHE A O 1
ATOM 1380 N N . ALA A 1 174 ? 0.372 -8.227 12.751 1.00 97.75 174 ALA A N 1
ATOM 1381 C CA . ALA A 1 174 ? 0.794 -7.487 13.938 1.00 97.75 174 ALA A CA 1
ATOM 1382 C C . ALA A 1 174 ? -0.367 -6.688 14.553 1.00 97.75 174 ALA A C 1
ATOM 1384 O O . ALA A 1 174 ? -0.544 -6.718 15.771 1.00 97.75 174 ALA A O 1
ATOM 1385 N N . GLY A 1 175 ? -1.203 -6.051 13.726 1.00 97.44 175 GLY A N 1
ATOM 1386 C CA . GLY A 1 175 ? -2.406 -5.346 14.175 1.00 97.44 175 GLY A CA 1
ATOM 1387 C C . GLY A 1 175 ? -3.406 -6.266 14.875 1.00 97.44 175 GLY A C 1
ATOM 1388 O O . GLY A 1 175 ? -3.877 -5.947 15.970 1.00 97.44 175 GLY A O 1
ATOM 1389 N N . TRP A 1 176 ? -3.680 -7.440 14.297 1.00 98.00 176 TRP A N 1
ATOM 1390 C CA . TRP A 1 176 ? -4.507 -8.467 14.939 1.00 98.00 176 TRP A CA 1
ATOM 1391 C C . TRP A 1 176 ? -3.866 -8.985 16.233 1.00 98.00 176 TRP A C 1
ATOM 1393 O O . TRP A 1 176 ? -4.535 -9.086 17.263 1.00 98.00 176 TRP A O 1
ATOM 1403 N N . PHE A 1 177 ? -2.568 -9.287 16.206 1.00 97.75 177 PHE A N 1
ATOM 1404 C CA . PHE A 1 177 ? -1.834 -9.856 17.333 1.00 97.75 177 PHE A CA 1
ATOM 1405 C C . PHE A 1 177 ? -1.828 -8.905 18.533 1.00 97.75 177 PHE A C 1
ATOM 1407 O O . PHE A 1 177 ? -2.181 -9.313 19.641 1.00 97.75 177 PHE A O 1
ATOM 1414 N N . HIS A 1 178 ? -1.517 -7.628 18.313 1.00 97.25 178 HIS A N 1
ATOM 1415 C CA . HIS A 1 178 ? -1.477 -6.612 19.363 1.00 97.25 178 HIS A CA 1
ATOM 1416 C C . HIS A 1 178 ? -2.851 -6.119 19.829 1.00 97.25 178 HIS A C 1
ATOM 1418 O O . HIS A 1 178 ? -2.923 -5.343 20.776 1.00 97.25 178 HIS A O 1
ATOM 1424 N N . TYR A 1 179 ? -3.942 -6.583 19.217 1.00 96.88 179 TYR A N 1
ATOM 1425 C CA . TYR A 1 179 ? -5.297 -6.321 19.703 1.00 96.88 179 TYR A CA 1
ATOM 1426 C C . TYR A 1 179 ? -5.918 -7.541 20.393 1.00 96.88 179 TYR A C 1
ATOM 1428 O O . TYR A 1 179 ? -6.458 -7.431 21.489 1.00 96.88 179 TYR A O 1
ATOM 1436 N N . HIS A 1 180 ? -5.814 -8.721 19.776 1.00 96.00 180 HIS A N 1
ATOM 1437 C CA . HIS A 1 180 ? -6.497 -9.934 20.229 1.00 96.00 180 HIS A CA 1
ATOM 1438 C C . HIS A 1 180 ? -5.646 -10.867 21.084 1.00 96.00 180 HIS A C 1
ATOM 1440 O O . HIS A 1 180 ? -6.218 -11.650 21.835 1.00 96.00 180 HIS A O 1
ATOM 1446 N N . LYS A 1 181 ? -4.314 -10.853 20.952 1.00 95.50 181 LYS A N 1
ATOM 1447 C CA . LYS A 1 181 ? -3.426 -11.848 21.586 1.00 95.50 181 LYS A CA 1
ATOM 1448 C C . LYS A 1 181 ? -2.499 -11.265 22.635 1.00 95.50 181 LYS A C 1
ATOM 1450 O O . LYS A 1 181 ? -2.248 -11.917 23.646 1.00 95.50 181 LYS A O 1
ATOM 1455 N N . ALA A 1 182 ? -1.970 -10.083 22.369 1.00 95.50 182 ALA A N 1
ATOM 1456 C CA . ALA A 1 182 ? -0.918 -9.450 23.141 1.00 95.50 182 ALA A CA 1
ATOM 1457 C C . ALA A 1 182 ? -1.156 -7.934 23.177 1.00 95.50 182 ALA A C 1
ATOM 1459 O O . ALA A 1 182 ? -0.398 -7.171 22.570 1.00 95.50 182 ALA A O 1
ATOM 1460 N N . ALA A 1 183 ? -2.214 -7.508 23.873 1.00 95.06 183 ALA A N 1
ATOM 1461 C CA . ALA A 1 183 ? -2.568 -6.095 23.949 1.00 95.06 183 ALA A CA 1
ATOM 1462 C C . ALA A 1 183 ? -1.736 -5.353 25.004 1.00 95.06 183 ALA A C 1
ATOM 1464 O O . ALA A 1 183 ? -1.753 -5.756 26.170 1.00 95.06 183 ALA A O 1
ATOM 1465 N N . PRO A 1 184 ? -1.006 -4.287 24.632 1.00 94.69 184 PRO A N 1
ATOM 1466 C CA . PRO A 1 184 ? -0.226 -3.514 25.592 1.00 94.69 184 PRO A CA 1
ATOM 1467 C C . PRO A 1 184 ? -1.116 -2.818 26.626 1.00 94.69 184 PRO A C 1
ATOM 1469 O O . PRO A 1 184 ? -2.235 -2.398 26.315 1.00 94.69 184 PRO A O 1
ATOM 1472 N N . GLN A 1 185 ? -0.604 -2.677 27.846 1.00 93.19 185 GLN A N 1
ATOM 1473 C CA . GLN A 1 185 ? -1.256 -1.899 28.902 1.00 93.19 185 GLN A CA 1
ATOM 1474 C C . GLN A 1 185 ? -1.030 -0.393 28.724 1.00 93.19 185 GLN A C 1
ATOM 1476 O O . GLN A 1 185 ? -0.080 0.024 28.056 1.00 93.19 185 GLN A O 1
ATOM 1481 N N . LEU A 1 186 ? -1.863 0.439 29.360 1.00 92.31 186 LEU A N 1
ATOM 1482 C CA . LEU A 1 186 ? -1.800 1.898 29.208 1.00 92.31 186 LEU A CA 1
ATOM 1483 C C . LEU A 1 186 ? -0.424 2.484 29.566 1.00 92.31 186 LEU A C 1
ATOM 1485 O O . LEU A 1 186 ? 0.054 3.387 28.882 1.00 92.31 186 LEU A O 1
ATOM 1489 N N . ALA A 1 187 ? 0.243 1.928 30.581 1.00 91.38 187 ALA A N 1
ATOM 1490 C CA . ALA A 1 187 ? 1.577 2.359 31.000 1.00 91.38 187 ALA A CA 1
ATOM 1491 C C . ALA A 1 187 ? 2.626 2.246 29.878 1.00 91.38 187 ALA A C 1
ATOM 1493 O O . ALA A 1 187 ? 3.510 3.091 29.790 1.00 91.38 187 ALA A O 1
ATOM 1494 N N . TRP A 1 188 ? 2.506 1.251 28.989 1.00 93.06 188 TRP A N 1
ATOM 1495 C CA . TRP A 1 188 ? 3.405 1.104 27.840 1.00 93.06 188 TRP A CA 1
ATOM 1496 C C . TRP A 1 188 ? 3.208 2.232 26.820 1.00 93.06 188 TRP A C 1
ATOM 1498 O O . TRP A 1 188 ? 4.178 2.766 26.293 1.00 93.06 188 TRP A O 1
ATOM 1508 N N . PHE A 1 189 ? 1.958 2.636 26.574 1.00 92.88 189 PHE A N 1
ATOM 1509 C CA . PHE A 1 189 ? 1.649 3.749 25.671 1.00 92.88 189 PHE A CA 1
ATOM 1510 C C . PHE A 1 189 ? 2.083 5.111 26.227 1.00 92.88 189 PHE A C 1
ATOM 1512 O O . PHE A 1 189 ? 2.339 6.033 25.457 1.00 92.88 189 PHE A O 1
ATOM 1519 N N . GLN A 1 190 ? 2.138 5.248 27.553 1.00 92.69 190 GLN A N 1
ATOM 1520 C CA . GLN A 1 190 ? 2.507 6.488 28.237 1.00 92.69 190 GLN A CA 1
ATOM 1521 C C . GLN A 1 190 ? 4.018 6.643 28.463 1.00 92.69 190 GLN A C 1
ATOM 1523 O O . GLN A 1 190 ? 4.450 7.697 28.932 1.00 92.69 190 GLN A O 1
ATOM 1528 N N . ASP A 1 191 ? 4.827 5.644 28.105 1.00 92.12 191 ASP A N 1
ATOM 1529 C CA . ASP A 1 191 ? 6.287 5.737 28.141 1.00 92.12 191 ASP A CA 1
ATOM 1530 C C . ASP A 1 191 ? 6.812 6.579 26.964 1.00 92.12 191 ASP A C 1
ATOM 1532 O O . ASP A 1 191 ? 7.292 6.088 25.936 1.00 92.12 191 ASP A O 1
ATOM 1536 N N . VAL A 1 192 ? 6.666 7.897 27.110 1.00 90.62 192 VAL A N 1
ATOM 1537 C CA . VAL A 1 192 ? 7.037 8.885 26.092 1.00 90.62 192 VAL A CA 1
ATOM 1538 C C . VAL A 1 192 ? 8.543 8.976 25.878 1.00 90.62 192 VAL A C 1
ATOM 1540 O O . VAL A 1 192 ? 8.971 9.290 24.771 1.00 90.62 192 VAL A O 1
ATOM 1543 N N . GLU A 1 193 ? 9.345 8.687 26.902 1.00 89.75 193 GLU A N 1
ATOM 1544 C CA . GLU A 1 193 ? 10.804 8.733 26.821 1.00 89.75 193 GLU A CA 1
ATOM 1545 C C . GLU A 1 193 ? 11.320 7.574 25.969 1.00 89.75 193 GLU A C 1
ATOM 1547 O O . GLU A 1 193 ? 12.033 7.794 24.986 1.00 89.75 193 GLU A O 1
ATOM 1552 N N . SER A 1 194 ? 10.871 6.348 26.259 1.00 88.75 194 SER A N 1
ATOM 1553 C CA . SER A 1 194 ? 11.180 5.192 25.423 1.00 88.75 194 SER A CA 1
ATOM 1554 C C . SER A 1 194 ? 10.653 5.388 24.005 1.00 88.75 194 SER A C 1
ATOM 1556 O O . SER A 1 194 ? 11.398 5.186 23.039 1.00 88.75 194 SER A O 1
ATOM 1558 N N . MET A 1 195 ? 9.407 5.853 23.851 1.00 89.44 195 MET A N 1
ATOM 1559 C CA . MET A 1 195 ? 8.829 6.129 22.538 1.00 89.44 195 MET A CA 1
ATOM 1560 C C . MET A 1 195 ? 9.686 7.127 21.753 1.00 89.44 195 MET A C 1
ATOM 1562 O O . MET A 1 195 ? 10.026 6.844 20.605 1.00 89.44 195 MET A O 1
ATOM 1566 N N . LEU A 1 196 ? 10.070 8.257 22.348 1.00 88.44 196 LEU A N 1
ATOM 1567 C CA . LEU A 1 196 ? 10.859 9.287 21.677 1.00 88.44 196 LEU A CA 1
ATOM 1568 C C . LEU A 1 196 ? 12.264 8.787 21.330 1.00 88.44 196 LEU A C 1
ATOM 1570 O O . LEU A 1 196 ? 12.706 8.967 20.197 1.00 88.44 196 LEU A O 1
ATOM 1574 N N . ASN A 1 197 ? 12.935 8.088 22.245 1.00 90.38 197 ASN A N 1
ATOM 1575 C CA . ASN A 1 197 ? 14.262 7.526 21.997 1.00 90.38 197 ASN A CA 1
ATOM 1576 C C . ASN A 1 197 ? 14.237 6.525 20.831 1.00 90.38 197 ASN A C 1
ATOM 1578 O O . ASN A 1 197 ? 15.099 6.559 19.949 1.00 90.38 197 ASN A O 1
ATOM 1582 N N . HIS A 1 198 ? 13.211 5.674 20.752 1.00 87.25 198 HIS A N 1
ATOM 1583 C CA . HIS A 1 198 ? 13.058 4.737 19.639 1.00 87.25 198 HIS A CA 1
ATOM 1584 C C . HIS A 1 198 ? 12.650 5.441 18.330 1.00 87.25 198 HIS A C 1
ATOM 1586 O O . HIS A 1 198 ? 13.192 5.111 17.273 1.00 87.25 198 HIS A O 1
ATOM 1592 N N . HIS A 1 199 ? 11.757 6.432 18.376 1.00 87.44 199 HIS A N 1
ATOM 1593 C CA . HIS A 1 199 ? 11.277 7.141 17.183 1.00 87.44 199 HIS A CA 1
ATOM 1594 C C . HIS A 1 199 ? 12.224 8.224 16.669 1.00 87.44 199 HIS A C 1
ATOM 1596 O O . HIS A 1 199 ? 12.080 8.612 15.518 1.00 87.44 199 HIS A O 1
ATOM 1602 N N . LEU A 1 200 ? 13.180 8.704 17.465 1.00 82.25 200 LEU A N 1
ATOM 1603 C CA . LEU A 1 200 ? 14.168 9.690 17.028 1.00 82.25 200 LEU A CA 1
ATOM 1604 C C . LEU A 1 200 ? 15.516 9.038 16.714 1.00 82.25 200 LEU A C 1
ATOM 1606 O O . LEU A 1 200 ? 16.092 9.296 15.663 1.00 82.25 200 LEU A O 1
ATOM 1610 N N . ALA A 1 201 ? 16.024 8.165 17.586 1.00 78.19 201 ALA A N 1
ATOM 1611 C CA . ALA A 1 201 ? 17.344 7.575 17.373 1.00 78.19 201 ALA A CA 1
ATOM 1612 C C . ALA A 1 201 ? 17.289 6.344 16.460 1.00 78.19 201 ALA A C 1
ATOM 1614 O O . ALA A 1 201 ? 18.150 6.175 15.597 1.00 78.19 201 ALA A O 1
ATOM 1615 N N . ARG A 1 202 ? 16.284 5.470 16.623 1.00 79.12 202 ARG A N 1
ATOM 1616 C CA . ARG A 1 202 ? 16.244 4.202 15.876 1.00 79.12 202 ARG A CA 1
ATOM 1617 C C . ARG A 1 202 ? 15.504 4.329 14.556 1.00 79.12 202 ARG A C 1
ATOM 1619 O O . ARG A 1 202 ? 16.087 4.003 13.532 1.00 79.12 202 ARG A O 1
ATOM 1626 N N . LEU A 1 203 ? 14.264 4.812 14.552 1.00 83.50 203 LEU A N 1
ATOM 1627 C CA . LEU A 1 203 ? 13.440 4.788 13.340 1.00 83.50 203 LEU A CA 1
ATOM 1628 C C . LEU A 1 203 ? 14.025 5.656 12.196 1.00 83.50 203 LEU A C 1
ATOM 1630 O O . LEU A 1 203 ? 14.382 5.090 11.162 1.00 83.50 203 LEU A O 1
ATOM 1634 N N . PRO A 1 204 ? 14.216 6.982 12.340 1.00 85.38 204 PRO A N 1
ATOM 1635 C CA . PRO A 1 204 ? 14.812 7.809 11.295 1.00 85.38 204 PRO A CA 1
ATOM 1636 C C . PRO A 1 204 ? 16.341 7.707 11.282 1.00 85.38 204 PRO A C 1
ATOM 1638 O O . PRO A 1 204 ? 16.935 7.781 10.209 1.00 85.38 204 PRO A O 1
ATOM 1641 N N . GLY A 1 205 ? 16.996 7.487 12.428 1.00 87.00 205 GLY A N 1
ATOM 1642 C CA . GLY A 1 205 ? 18.454 7.341 12.496 1.00 87.00 205 GLY A CA 1
ATOM 1643 C C . GLY A 1 205 ? 18.956 6.085 11.778 1.00 87.00 205 GLY A C 1
ATOM 1644 O O . GLY A 1 205 ? 19.723 6.185 10.822 1.00 87.00 205 GLY A O 1
ATOM 1645 N N . LEU A 1 206 ? 18.473 4.896 12.156 1.00 90.19 206 LEU A N 1
ATOM 1646 C CA . LEU A 1 206 ? 18.847 3.653 11.464 1.00 90.19 206 LEU A CA 1
ATOM 1647 C C . LEU A 1 206 ? 18.210 3.554 10.073 1.00 90.19 206 LEU A C 1
ATOM 1649 O O . LEU A 1 206 ? 18.820 2.976 9.172 1.00 90.19 206 LEU A O 1
ATOM 1653 N N . GLY A 1 207 ? 17.023 4.138 9.872 1.00 90.19 207 GLY A N 1
ATOM 1654 C CA . GLY A 1 207 ? 16.381 4.224 8.559 1.00 90.19 207 GLY A CA 1
ATOM 1655 C C . GLY A 1 207 ? 17.216 5.018 7.551 1.00 90.19 207 GLY A C 1
ATOM 1656 O O . GLY A 1 207 ? 17.522 4.514 6.470 1.00 90.19 207 GLY A O 1
ATOM 1657 N N . SER A 1 208 ? 17.654 6.226 7.918 1.00 91.56 208 SER A N 1
ATOM 1658 C CA . SER A 1 208 ? 18.504 7.063 7.059 1.00 91.56 208 SER A CA 1
ATOM 1659 C C . SER A 1 208 ? 19.883 6.448 6.828 1.00 91.56 208 SER A C 1
ATOM 1661 O O . SER A 1 208 ? 20.367 6.472 5.698 1.00 91.56 208 SER A O 1
ATOM 1663 N N . LEU A 1 209 ? 20.481 5.821 7.847 1.00 91.94 209 LEU A N 1
ATOM 1664 C CA . LEU A 1 209 ? 21.752 5.111 7.707 1.00 91.94 209 LEU A CA 1
ATOM 1665 C C . LEU A 1 209 ? 21.643 3.925 6.736 1.00 91.94 209 LEU A C 1
ATOM 1667 O O . LEU A 1 209 ? 22.495 3.760 5.864 1.00 91.94 209 LEU A O 1
ATOM 1671 N N . SER A 1 210 ? 20.575 3.129 6.845 1.00 91.12 210 SER A N 1
ATOM 1672 C CA . SER A 1 210 ? 20.318 2.006 5.933 1.00 91.12 210 SER A CA 1
ATOM 1673 C C . SER A 1 210 ? 20.103 2.495 4.498 1.00 91.12 210 SER A C 1
ATOM 1675 O O . SER A 1 210 ? 20.643 1.915 3.555 1.00 91.12 210 SER A O 1
ATOM 1677 N N . TRP A 1 211 ? 19.370 3.600 4.325 1.00 88.25 211 TRP A N 1
ATOM 1678 C CA . TRP A 1 211 ? 19.146 4.206 3.014 1.00 88.25 211 TRP A CA 1
ATOM 1679 C C . TRP A 1 211 ? 20.424 4.799 2.404 1.00 88.25 211 TRP A C 1
ATOM 1681 O O . TRP A 1 211 ? 20.666 4.631 1.210 1.00 88.25 211 TRP A O 1
ATOM 1691 N N . ALA A 1 212 ? 21.283 5.433 3.206 1.00 88.50 212 ALA A N 1
ATOM 1692 C CA . ALA A 1 212 ? 22.603 5.883 2.766 1.00 88.50 212 ALA A CA 1
ATOM 1693 C C . ALA A 1 212 ? 23.483 4.696 2.340 1.00 88.50 212 ALA A C 1
ATOM 1695 O O . ALA A 1 212 ? 24.136 4.749 1.299 1.00 88.50 212 ALA A O 1
ATOM 1696 N N . GLY A 1 213 ? 23.436 3.591 3.092 1.00 90.00 213 GLY A N 1
ATOM 1697 C CA . GLY A 1 213 ? 24.080 2.334 2.718 1.00 90.00 213 GLY A CA 1
ATOM 1698 C C . GLY A 1 213 ? 23.625 1.832 1.344 1.00 90.00 213 GLY A C 1
ATOM 1699 O O . GLY A 1 213 ? 24.471 1.540 0.499 1.00 90.00 213 GLY A O 1
ATOM 1700 N N . HIS A 1 214 ? 22.311 1.800 1.087 1.00 86.69 214 HIS A N 1
ATOM 1701 C CA . HIS A 1 214 ? 21.757 1.440 -0.227 1.00 86.69 214 HIS A CA 1
ATOM 1702 C C . HIS A 1 214 ? 22.256 2.370 -1.340 1.00 86.69 214 HIS A C 1
ATOM 1704 O O . HIS A 1 214 ? 22.729 1.886 -2.365 1.00 86.69 214 HIS A O 1
ATOM 1710 N N . GLN A 1 215 ? 22.221 3.690 -1.128 1.00 83.56 215 GLN A N 1
ATOM 1711 C CA . GLN A 1 215 ? 22.673 4.676 -2.118 1.00 83.56 215 GLN A CA 1
ATOM 1712 C C . GLN A 1 215 ? 24.163 4.551 -2.466 1.00 83.56 215 GLN A C 1
ATOM 1714 O O . GLN A 1 215 ? 24.534 4.713 -3.625 1.00 83.56 215 GLN A O 1
ATOM 1719 N N . VAL A 1 216 ? 25.023 4.249 -1.491 1.00 82.56 216 VAL A N 1
ATOM 1720 C CA . VAL A 1 216 ? 26.468 4.108 -1.735 1.00 82.56 216 VAL A CA 1
ATOM 1721 C C . VAL A 1 216 ? 26.792 2.812 -2.482 1.00 82.56 216 VAL A C 1
ATOM 1723 O O . VAL A 1 216 ? 27.660 2.812 -3.352 1.00 82.56 216 VAL A O 1
ATOM 1726 N N . HIS A 1 217 ? 26.102 1.710 -2.172 1.00 80.00 217 HIS A N 1
ATOM 1727 C CA . HIS A 1 217 ? 26.491 0.381 -2.659 1.00 80.00 217 HIS A CA 1
ATOM 1728 C C . HIS A 1 217 ? 25.732 -0.098 -3.902 1.00 80.00 217 HIS A C 1
ATOM 1730 O O . HIS A 1 217 ? 26.236 -0.976 -4.594 1.00 80.00 217 HIS A O 1
ATOM 1736 N N . ASN A 1 218 ? 24.533 0.422 -4.186 1.00 73.44 218 ASN A N 1
ATOM 1737 C CA . ASN A 1 218 ? 23.652 -0.149 -5.211 1.00 73.44 218 ASN A CA 1
ATOM 1738 C C . ASN A 1 218 ? 23.623 0.660 -6.527 1.00 73.44 218 ASN A C 1
ATOM 1740 O O . ASN A 1 218 ? 24.094 0.151 -7.546 1.00 73.44 218 ASN A O 1
ATOM 1744 N N . PRO A 1 219 ? 23.184 1.937 -6.561 1.00 62.12 219 PRO A N 1
ATOM 1745 C CA . PRO A 1 219 ? 23.181 2.703 -7.808 1.00 62.12 219 PRO A CA 1
ATOM 1746 C C . PRO A 1 219 ? 24.596 3.100 -8.275 1.00 62.12 219 PRO A C 1
ATOM 1748 O O . PRO A 1 219 ? 24.758 3.529 -9.418 1.00 62.12 219 PRO A O 1
ATOM 1751 N N . GLY A 1 220 ? 25.627 2.927 -7.434 1.00 57.09 220 GLY A N 1
ATOM 1752 C CA . GLY A 1 220 ? 27.024 3.242 -7.751 1.00 57.09 220 GLY A CA 1
ATOM 1753 C C . GLY A 1 220 ? 27.514 2.598 -9.051 1.00 57.09 220 GLY A C 1
ATOM 1754 O O . GLY A 1 220 ? 28.117 3.277 -9.877 1.00 57.09 220 GLY A O 1
ATOM 1755 N N . ASP A 1 221 ? 27.169 1.336 -9.310 1.00 54.44 221 ASP A N 1
ATOM 1756 C CA . ASP A 1 221 ? 27.568 0.647 -10.545 1.00 54.44 221 ASP A CA 1
ATOM 1757 C C . ASP A 1 221 ? 26.852 1.171 -11.795 1.00 54.44 221 ASP A C 1
ATOM 1759 O O . ASP A 1 221 ? 27.425 1.146 -12.889 1.00 54.44 221 ASP A O 1
ATOM 1763 N N . SER A 1 222 ? 25.616 1.652 -11.648 1.00 55.41 222 SER A N 1
ATOM 1764 C CA . SER A 1 222 ? 24.837 2.262 -12.730 1.00 55.41 222 SER A CA 1
ATOM 1765 C C . SER A 1 222 ? 25.376 3.651 -13.075 1.00 55.41 222 SER A C 1
ATOM 1767 O O . SER A 1 222 ? 25.558 3.951 -14.253 1.00 55.41 222 SER A O 1
ATOM 1769 N N . PHE A 1 223 ? 25.738 4.459 -12.072 1.00 56.81 223 PHE A N 1
ATOM 1770 C CA . PHE A 1 223 ? 26.413 5.745 -12.282 1.00 56.81 223 PHE A CA 1
ATOM 1771 C C . PHE A 1 223 ? 27.823 5.570 -12.855 1.00 56.81 223 PHE A C 1
ATOM 1773 O O . PHE A 1 223 ? 28.205 6.277 -13.785 1.00 56.81 223 PHE A O 1
ATOM 1780 N N . VAL A 1 224 ? 28.585 4.584 -12.373 1.00 56.12 224 VAL A N 1
ATOM 1781 C CA . VAL A 1 224 ? 29.910 4.250 -12.916 1.00 56.12 224 VAL A CA 1
ATOM 1782 C C . VAL A 1 224 ? 29.802 3.736 -14.355 1.00 56.12 224 VAL A C 1
ATOM 1784 O O . VAL A 1 224 ? 30.647 4.075 -15.182 1.00 56.12 224 VAL A O 1
ATOM 1787 N N . ARG A 1 225 ? 28.772 2.949 -14.699 1.00 54.25 225 ARG A N 1
ATOM 1788 C CA . ARG A 1 225 ? 28.508 2.541 -16.090 1.00 54.25 225 ARG A CA 1
ATOM 1789 C C . ARG A 1 225 ? 28.090 3.711 -16.974 1.00 54.25 225 ARG A C 1
ATOM 1791 O O . ARG A 1 225 ? 28.643 3.825 -18.063 1.00 54.25 225 ARG A O 1
ATOM 1798 N N . ALA A 1 226 ? 27.203 4.590 -16.510 1.00 56.59 226 ALA A N 1
ATOM 1799 C CA . ALA A 1 226 ? 26.822 5.804 -17.234 1.00 56.59 226 ALA A CA 1
ATOM 1800 C C . ALA A 1 226 ? 28.045 6.698 -17.511 1.00 56.59 226 ALA A C 1
ATOM 1802 O O . ALA A 1 226 ? 28.274 7.099 -18.653 1.00 56.59 226 ALA A O 1
ATOM 1803 N N . ALA A 1 227 ? 28.906 6.892 -16.505 1.00 56.50 227 ALA A N 1
ATOM 1804 C CA . ALA A 1 227 ? 30.164 7.622 -16.641 1.00 56.50 227 ALA A CA 1
ATOM 1805 C C . ALA A 1 227 ? 31.131 6.953 -17.639 1.00 56.50 227 ALA A C 1
ATOM 1807 O O . ALA A 1 227 ? 31.733 7.633 -18.469 1.00 56.50 227 ALA A O 1
ATOM 1808 N N . LYS A 1 228 ? 31.256 5.617 -17.607 1.00 54.94 228 LYS A N 1
ATOM 1809 C CA . LYS A 1 228 ? 32.092 4.841 -18.548 1.00 54.94 228 LYS A CA 1
ATOM 1810 C C . LYS A 1 228 ? 31.562 4.843 -19.982 1.00 54.94 228 LYS A C 1
ATOM 1812 O O . LYS A 1 228 ? 32.354 4.732 -20.910 1.00 54.94 228 LYS A O 1
ATOM 1817 N N . MET A 1 229 ? 30.248 4.942 -20.164 1.00 56.59 229 MET A N 1
ATOM 1818 C CA . MET A 1 229 ? 29.601 5.022 -21.476 1.00 56.59 229 MET A CA 1
ATOM 1819 C C . MET A 1 229 ? 29.610 6.441 -22.060 1.00 56.59 229 MET A C 1
ATOM 1821 O O . MET A 1 229 ? 29.107 6.630 -23.163 1.00 56.59 229 MET A O 1
ATOM 1825 N N . SER A 1 230 ? 30.161 7.431 -21.340 1.00 52.84 230 SER A N 1
ATOM 1826 C CA . SER A 1 230 ? 30.067 8.857 -21.692 1.00 52.84 230 SER A CA 1
ATOM 1827 C C . SER A 1 230 ? 28.633 9.285 -22.028 1.00 52.84 230 SER A C 1
ATOM 1829 O O . SER A 1 230 ? 28.420 10.173 -22.849 1.00 52.84 230 SER A O 1
ATOM 1831 N N . LEU A 1 231 ? 27.647 8.648 -21.387 1.00 45.56 231 LEU A N 1
ATOM 1832 C CA . LEU A 1 231 ? 26.257 9.074 -21.439 1.00 45.56 231 LEU A CA 1
ATOM 1833 C C . LEU A 1 231 ? 26.154 10.323 -20.566 1.00 45.56 231 LEU A C 1
ATOM 1835 O O . LEU A 1 231 ? 25.947 10.233 -19.358 1.00 45.56 231 LEU A O 1
ATOM 1839 N N . SER A 1 232 ? 26.366 11.490 -21.171 1.00 46.34 232 SER A N 1
ATOM 1840 C CA . SER A 1 232 ? 25.941 12.750 -20.579 1.00 46.34 232 SER A CA 1
ATOM 1841 C C . SER A 1 232 ? 24.421 12.813 -20.700 1.00 46.34 232 SER A C 1
ATOM 1843 O O . SER A 1 232 ? 23.894 13.201 -21.742 1.00 46.34 232 SER A O 1
ATOM 1845 N N . ASP A 1 233 ? 23.702 12.417 -19.650 1.00 46.94 233 ASP A N 1
ATOM 1846 C CA . ASP A 1 233 ? 22.486 13.167 -19.377 1.00 46.94 233 ASP A CA 1
ATOM 1847 C C . ASP A 1 233 ? 22.963 14.503 -18.801 1.00 46.94 233 ASP A C 1
ATOM 1849 O O . ASP A 1 233 ? 23.808 14.544 -17.913 1.00 46.94 233 ASP A O 1
ATOM 1853 N N . ASP A 1 234 ? 22.549 15.631 -19.369 1.00 46.31 234 ASP A N 1
ATOM 1854 C CA . ASP A 1 234 ? 22.973 16.963 -18.906 1.00 46.31 234 ASP A CA 1
ATOM 1855 C C . ASP A 1 234 ? 22.347 17.308 -17.531 1.00 46.31 234 ASP A C 1
ATOM 1857 O O . ASP A 1 234 ? 21.940 18.445 -17.281 1.00 46.31 234 ASP A O 1
ATOM 1861 N N . LEU A 1 235 ? 22.180 16.312 -16.646 1.00 45.41 235 LEU A N 1
ATOM 1862 C CA . LEU A 1 235 ? 21.420 16.370 -15.398 1.00 45.41 235 LEU A CA 1
ATOM 1863 C C . LEU A 1 235 ? 19.992 16.907 -15.613 1.00 45.41 235 LEU A C 1
ATOM 1865 O O . LEU A 1 235 ? 19.409 17.540 -14.733 1.00 45.41 235 LEU A O 1
ATOM 1869 N N . GLN A 1 236 ? 19.414 16.664 -16.794 1.00 48.00 236 GLN A N 1
ATOM 1870 C CA . GLN A 1 236 ? 18.094 17.163 -17.207 1.00 48.00 236 GLN A CA 1
ATOM 1871 C C . GLN A 1 236 ? 16.928 16.295 -16.701 1.00 48.00 236 GLN A C 1
ATOM 1873 O O . GLN A 1 236 ? 15.846 16.282 -17.288 1.00 48.00 236 GLN A O 1
ATOM 1878 N N . GLY A 1 237 ? 17.123 15.558 -15.609 1.00 51.38 237 GLY A N 1
ATOM 1879 C CA . GLY A 1 237 ? 16.045 14.824 -14.960 1.00 51.38 237 GLY A CA 1
ATOM 1880 C C . GLY A 1 237 ? 15.208 15.723 -14.043 1.00 51.38 237 GLY A C 1
ATOM 1881 O O . GLY A 1 237 ? 15.655 16.753 -13.526 1.00 51.38 237 GLY A O 1
ATOM 1882 N N . SER A 1 238 ? 13.940 15.358 -13.863 1.00 49.00 238 SER A N 1
ATOM 1883 C CA . SER A 1 238 ? 12.984 16.107 -13.041 1.00 49.00 238 SER A CA 1
ATOM 1884 C C . SER A 1 238 ? 13.306 16.041 -11.544 1.00 49.00 238 SER A C 1
ATOM 1886 O O . SER A 1 238 ? 13.023 16.993 -10.820 1.00 49.00 238 SER A O 1
ATOM 1888 N N . LEU A 1 239 ? 13.916 14.944 -11.081 1.00 51.56 239 LEU A N 1
ATOM 1889 C CA . LEU A 1 239 ? 14.306 14.758 -9.681 1.00 51.56 239 LEU A CA 1
ATOM 1890 C C . LEU A 1 239 ? 15.534 15.609 -9.337 1.00 51.56 239 LEU A C 1
ATOM 1892 O O . LEU A 1 239 ? 15.576 16.252 -8.294 1.00 51.56 239 LEU A O 1
ATOM 1896 N N . GLU A 1 240 ? 16.500 15.658 -10.244 1.00 52.66 240 GLU A N 1
ATOM 1897 C CA . GLU A 1 240 ? 17.729 16.435 -10.153 1.00 52.66 240 GLU A CA 1
ATOM 1898 C C . GLU A 1 240 ? 17.403 17.922 -10.254 1.00 52.66 240 GLU A C 1
ATOM 1900 O O . GLU A 1 240 ? 17.850 18.709 -9.426 1.00 52.66 240 GLU A O 1
ATOM 1905 N N . SER A 1 241 ? 16.541 18.308 -11.200 1.00 49.66 241 SER A N 1
ATOM 1906 C CA . SER A 1 241 ? 16.023 19.676 -11.284 1.00 49.66 241 SER A CA 1
ATOM 1907 C C . SER A 1 241 ? 15.393 20.103 -9.958 1.00 49.66 241 SER A C 1
ATOM 1909 O O . SER A 1 241 ? 15.766 21.147 -9.432 1.00 49.66 241 SER A O 1
ATOM 1911 N N . LEU A 1 242 ? 14.542 19.263 -9.357 1.00 52.66 242 LEU A N 1
ATOM 1912 C CA . LEU A 1 242 ? 13.938 19.542 -8.053 1.00 52.66 242 LEU A CA 1
ATOM 1913 C C . LEU A 1 242 ? 14.980 19.615 -6.921 1.00 52.66 242 LEU A C 1
ATOM 1915 O O . LEU A 1 242 ? 14.928 20.535 -6.107 1.00 52.66 242 LEU A O 1
ATOM 1919 N N . ALA A 1 243 ? 15.950 18.695 -6.887 1.00 49.00 243 ALA A N 1
ATOM 1920 C CA . ALA A 1 243 ? 17.033 18.682 -5.900 1.00 49.00 243 ALA A CA 1
ATOM 1921 C C . ALA A 1 243 ? 17.922 19.938 -5.978 1.00 49.00 243 ALA A C 1
ATOM 1923 O O . ALA A 1 243 ? 18.455 20.384 -4.964 1.00 49.00 243 ALA A O 1
ATOM 1924 N N . TRP A 1 244 ? 18.030 20.542 -7.164 1.00 48.94 244 TRP A N 1
ATOM 1925 C CA . TRP A 1 244 ? 18.744 21.798 -7.408 1.00 48.94 244 TRP A CA 1
ATOM 1926 C C . TRP A 1 244 ? 17.836 23.041 -7.394 1.00 48.94 244 TRP A C 1
ATOM 1928 O O . TRP A 1 244 ? 18.274 24.119 -7.797 1.00 48.94 244 TRP A O 1
ATOM 1938 N N . GLY A 1 245 ? 16.577 22.917 -6.954 1.00 43.97 245 GLY A N 1
ATOM 1939 C CA . GLY A 1 245 ? 15.630 24.036 -6.852 1.00 43.97 245 GLY A CA 1
ATOM 1940 C C . GLY A 1 245 ? 15.130 24.588 -8.195 1.00 43.97 245 GLY A C 1
ATOM 1941 O O . GLY A 1 245 ? 14.600 25.696 -8.248 1.00 43.97 245 GLY A O 1
ATOM 1942 N N . LYS A 1 246 ? 15.302 23.840 -9.287 1.00 50.75 246 LYS A N 1
ATOM 1943 C CA . LYS A 1 246 ? 14.790 24.153 -10.626 1.00 50.75 246 LYS A CA 1
ATOM 1944 C C . LYS A 1 246 ? 13.401 23.543 -10.828 1.00 50.75 246 LYS A C 1
ATOM 1946 O O . LYS A 1 246 ? 13.089 22.472 -10.309 1.00 50.75 246 LYS A O 1
ATOM 1951 N N . THR A 1 247 ? 12.571 24.203 -11.631 1.00 48.31 247 THR A N 1
ATOM 1952 C CA . THR A 1 247 ? 11.264 23.679 -12.037 1.00 48.31 247 THR A CA 1
ATOM 1953 C C . THR A 1 247 ? 11.434 22.474 -12.973 1.00 48.31 247 THR A C 1
ATOM 1955 O O . THR A 1 247 ? 12.071 22.610 -14.019 1.00 48.31 247 THR A O 1
ATOM 1958 N N . PRO A 1 248 ? 10.895 21.288 -12.630 1.00 51.19 248 PRO A N 1
ATOM 1959 C CA . PRO A 1 248 ? 10.978 20.118 -13.496 1.00 51.19 248 PRO A CA 1
ATOM 1960 C C . PRO A 1 248 ? 10.161 20.309 -14.783 1.00 51.19 248 PRO A C 1
ATOM 1962 O O . PRO A 1 248 ? 9.119 20.961 -14.783 1.00 51.19 248 PRO A O 1
ATOM 1965 N N . SER A 1 249 ? 10.618 19.700 -15.879 1.00 49.78 249 SER A N 1
ATOM 1966 C CA . SER A 1 249 ? 9.986 19.752 -17.210 1.00 49.78 249 SER A CA 1
ATOM 1967 C C . SER A 1 249 ? 8.711 18.904 -17.342 1.00 49.78 249 SER A C 1
ATOM 1969 O O . SER A 1 249 ? 8.077 18.910 -18.395 1.00 49.78 249 SER A O 1
ATOM 1971 N N . ILE A 1 250 ? 8.321 18.182 -16.285 1.00 51.75 250 ILE A N 1
ATOM 1972 C CA . ILE A 1 250 ? 7.139 17.316 -16.244 1.00 51.75 250 ILE A CA 1
ATOM 1973 C C . ILE A 1 250 ? 6.326 17.588 -14.969 1.00 51.75 250 ILE A C 1
ATOM 1975 O O . ILE A 1 250 ? 6.889 17.757 -13.887 1.00 51.75 250 ILE A O 1
ATOM 1979 N N . GLY A 1 251 ? 4.996 17.613 -15.107 1.00 46.06 251 GLY A N 1
ATOM 1980 C CA . GLY A 1 251 ? 4.042 17.963 -14.047 1.00 46.06 251 GLY A CA 1
ATOM 1981 C C . GLY A 1 251 ? 3.369 19.322 -14.272 1.00 46.06 251 GLY A C 1
ATOM 1982 O O . GLY A 1 251 ? 3.786 20.109 -15.119 1.00 46.06 251 GLY A O 1
ATOM 1983 N N . THR A 1 252 ? 2.302 19.615 -13.522 1.00 40.22 252 THR A N 1
ATOM 1984 C CA . THR A 1 252 ? 1.650 20.935 -13.519 1.00 40.22 252 THR A CA 1
ATOM 1985 C C . THR A 1 252 ? 2.530 21.942 -12.778 1.00 40.22 252 THR A C 1
ATOM 1987 O O . THR A 1 252 ? 2.243 22.324 -11.645 1.00 40.22 252 THR A O 1
ATOM 1990 N N . GLY A 1 253 ? 3.634 22.353 -13.398 1.00 43.12 253 GLY A N 1
ATOM 1991 C CA . GLY A 1 253 ? 4.459 23.470 -12.950 1.00 43.12 253 GLY A CA 1
ATOM 1992 C C . GLY A 1 253 ? 3.739 24.794 -13.188 1.00 43.12 253 GLY A C 1
ATOM 1993 O O . GLY A 1 253 ? 4.180 25.597 -14.000 1.00 43.12 253 GLY A O 1
ATOM 1994 N N . SER A 1 254 ? 2.602 25.011 -12.527 1.00 40.00 254 SER A N 1
ATOM 1995 C CA . SER A 1 254 ? 2.024 26.347 -12.440 1.00 40.00 254 SER A CA 1
ATOM 1996 C C . SER A 1 254 ? 2.712 27.052 -11.280 1.00 40.00 254 SER A C 1
ATOM 1998 O O . SER A 1 254 ? 2.583 26.627 -10.133 1.00 40.00 254 SER A O 1
ATOM 2000 N N . SER A 1 255 ? 3.446 28.123 -11.568 1.00 43.81 255 SER A N 1
ATOM 2001 C CA . SER A 1 255 ? 3.800 29.119 -10.562 1.00 43.81 255 SER A CA 1
ATOM 2002 C C . SER A 1 255 ? 2.499 29.636 -9.953 1.00 43.81 255 SER A C 1
ATOM 2004 O O . SER A 1 255 ? 1.653 30.193 -1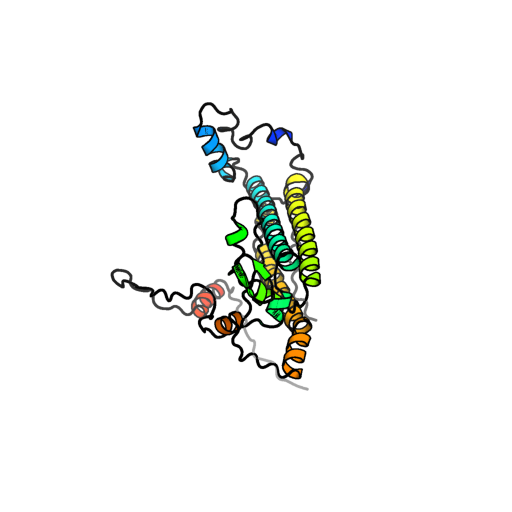0.651 1.00 43.81 255 SER A O 1
ATOM 2006 N N . PHE A 1 256 ? 2.294 29.390 -8.664 1.00 38.16 256 PHE A N 1
ATOM 2007 C CA . PHE A 1 256 ? 1.261 30.071 -7.900 1.00 38.16 256 PHE A CA 1
ATOM 2008 C C . PHE A 1 256 ? 1.924 31.243 -7.188 1.00 38.16 256 PHE A C 1
ATOM 2010 O O . PHE A 1 256 ? 2.767 31.060 -6.310 1.00 38.16 256 PHE A O 1
ATOM 2017 N N . ASP A 1 257 ? 1.548 32.456 -7.580 1.00 36.84 257 ASP A N 1
ATOM 2018 C CA . ASP A 1 257 ? 1.892 33.642 -6.812 1.00 36.84 257 ASP A CA 1
ATOM 2019 C C . ASP A 1 257 ? 1.132 33.581 -5.484 1.00 36.84 257 ASP A C 1
ATOM 2021 O O . ASP A 1 257 ? -0.101 33.625 -5.440 1.00 36.84 257 ASP A O 1
ATOM 2025 N N . LEU A 1 258 ? 1.867 33.480 -4.377 1.00 43.91 258 LEU A N 1
ATOM 2026 C CA . LEU A 1 258 ? 1.315 33.748 -3.054 1.00 43.91 258 LEU A CA 1
ATOM 2027 C C . LEU A 1 258 ? 1.016 35.248 -2.966 1.00 43.91 258 LEU A C 1
ATOM 2029 O O . LEU A 1 258 ? 1.856 36.047 -2.554 1.00 43.91 258 LEU A O 1
ATOM 2033 N N . ILE A 1 259 ? -0.195 35.645 -3.354 1.00 45.84 259 ILE A N 1
ATOM 2034 C CA . ILE A 1 259 ? -0.684 37.006 -3.129 1.00 45.84 259 ILE A CA 1
ATOM 2035 C C . ILE A 1 259 ? -1.010 37.139 -1.639 1.00 45.84 259 ILE A C 1
ATOM 2037 O O . ILE A 1 259 ? -2.123 36.874 -1.185 1.00 45.84 259 ILE A O 1
ATOM 2041 N N . PHE A 1 260 ? -0.012 37.535 -0.852 1.00 48.94 260 PHE A N 1
ATOM 2042 C CA . PHE A 1 260 ? -0.204 37.879 0.550 1.00 48.94 260 PHE A CA 1
ATOM 2043 C C . PHE A 1 260 ? -0.796 39.290 0.664 1.00 48.94 260 PHE A C 1
ATOM 2045 O O . PHE A 1 260 ? -0.146 40.291 0.357 1.00 48.94 260 PHE A O 1
ATOM 2052 N N . SER A 1 261 ? -2.041 39.384 1.133 1.00 48.28 261 SER A N 1
ATOM 2053 C CA . SER A 1 261 ? -2.647 40.659 1.520 1.00 48.28 261 SER A CA 1
ATOM 2054 C C . SER A 1 261 ? -2.141 41.056 2.907 1.00 48.28 261 SER A C 1
ATOM 2056 O O . SER A 1 261 ? -2.638 40.577 3.922 1.00 48.28 261 SER A O 1
ATOM 2058 N N . ALA A 1 262 ? -1.171 41.970 2.964 1.00 49.31 262 ALA A N 1
ATOM 2059 C CA . ALA A 1 262 ? -0.574 42.463 4.211 1.00 49.31 262 ALA A CA 1
ATOM 2060 C C . ALA A 1 262 ? -1.519 43.311 5.096 1.00 49.31 262 ALA A C 1
ATOM 2062 O O . ALA A 1 262 ? -1.080 43.944 6.058 1.00 49.31 262 ALA A O 1
ATOM 2063 N N . LYS A 1 263 ? -2.823 43.362 4.803 1.00 46.41 263 LYS A N 1
ATOM 2064 C CA . LYS A 1 263 ? -3.785 44.085 5.639 1.00 46.41 263 LYS A CA 1
ATOM 2065 C C . LYS A 1 263 ? -4.272 43.197 6.781 1.00 46.41 263 LYS A C 1
ATOM 2067 O O . LYS A 1 263 ? -5.250 42.474 6.635 1.00 46.41 263 LYS A O 1
ATOM 2072 N N . GLY A 1 264 ? -3.622 43.337 7.936 1.00 55.34 264 GLY A N 1
ATOM 2073 C CA . GLY A 1 264 ? -4.235 43.026 9.232 1.00 55.34 264 GLY A CA 1
ATOM 2074 C C . GLY A 1 264 ? -3.464 42.097 10.165 1.00 55.34 264 GLY A C 1
ATOM 2075 O O . GLY A 1 264 ? -3.934 41.888 11.278 1.00 55.34 264 GLY A O 1
ATOM 2076 N N . HIS A 1 265 ? -2.306 41.557 9.777 1.00 48.97 265 HIS A N 1
ATOM 2077 C CA . HIS A 1 265 ? -1.453 40.766 10.675 1.00 48.97 265 HIS A CA 1
ATOM 2078 C C . HIS A 1 265 ? -0.018 41.294 10.650 1.00 48.97 265 HIS A C 1
ATOM 2080 O O . HIS A 1 265 ? 0.661 41.232 9.627 1.00 48.97 265 HIS A O 1
ATOM 2086 N N . GLN A 1 266 ? 0.439 41.830 11.787 1.00 51.38 266 GLN A N 1
ATOM 2087 C CA . GLN A 1 266 ? 1.861 42.068 12.017 1.00 51.38 266 GLN A CA 1
ATOM 2088 C C . GLN A 1 266 ? 2.555 40.707 12.095 1.00 51.38 266 GLN A C 1
ATOM 2090 O O . GLN A 1 266 ? 2.215 39.883 12.942 1.00 51.38 266 GLN A O 1
ATOM 2095 N N . LEU A 1 267 ? 3.506 40.468 11.192 1.00 53.88 267 LEU A N 1
ATOM 2096 C CA . LEU A 1 267 ? 4.399 39.318 11.267 1.00 53.88 267 LEU A CA 1
ATOM 2097 C C . LEU A 1 267 ? 5.160 39.388 12.598 1.00 53.88 267 LEU A C 1
ATOM 2099 O O . LEU A 1 267 ? 5.786 40.407 12.899 1.00 53.88 267 LEU A O 1
ATOM 2103 N N . ALA A 1 268 ? 5.094 38.320 13.395 1.00 60.75 268 ALA A N 1
ATOM 2104 C CA . ALA A 1 268 ? 5.990 38.165 14.533 1.00 60.75 268 ALA A CA 1
ATOM 2105 C C . ALA A 1 268 ? 7.437 38.199 14.017 1.00 60.75 268 ALA A C 1
ATOM 2107 O O . ALA A 1 268 ? 7.725 37.650 12.950 1.00 60.75 268 ALA A O 1
ATOM 2108 N N . GLN A 1 269 ? 8.330 38.881 14.740 1.00 62.19 269 GLN A N 1
ATOM 2109 C CA . GLN A 1 269 ? 9.726 38.979 14.320 1.00 62.19 269 GLN A CA 1
ATOM 2110 C C . GLN A 1 269 ? 10.335 37.578 14.142 1.00 62.19 269 GLN A C 1
ATOM 2112 O O . GLN A 1 269 ? 10.002 36.680 14.922 1.00 62.19 269 GLN A O 1
ATOM 2117 N N . PRO A 1 270 ? 11.216 37.376 13.144 1.00 49.56 270 PRO A N 1
ATOM 2118 C CA . PRO A 1 270 ? 11.891 36.100 12.965 1.00 49.56 270 PRO A CA 1
ATOM 2119 C C . PRO A 1 270 ? 12.674 35.773 14.241 1.00 49.56 270 PRO A C 1
ATOM 2121 O O . PRO A 1 270 ? 13.581 36.513 14.616 1.00 49.56 270 PRO A O 1
ATOM 2124 N N . MET A 1 271 ? 12.310 34.690 14.926 1.00 58.78 271 MET A N 1
ATOM 2125 C CA . MET A 1 271 ? 13.120 34.154 16.018 1.00 58.78 271 MET A CA 1
ATOM 2126 C C . MET A 1 271 ? 14.119 33.151 15.461 1.00 58.78 271 MET A C 1
ATOM 2128 O O . MET A 1 271 ? 13.759 32.279 14.670 1.00 58.78 271 MET A O 1
ATOM 2132 N N . ASP A 1 272 ? 15.360 33.253 15.924 1.00 57.31 272 ASP A N 1
ATOM 2133 C CA . ASP A 1 272 ? 16.360 32.213 15.729 1.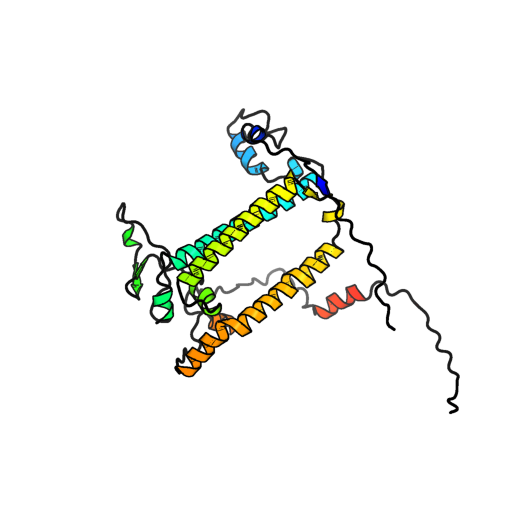00 57.31 272 ASP A CA 1
ATOM 2134 C C . ASP A 1 272 ? 15.933 30.950 16.494 1.00 57.31 272 ASP A C 1
ATOM 2136 O O . ASP A 1 272 ? 15.766 30.960 17.717 1.00 57.31 272 ASP A O 1
ATOM 2140 N N . VAL A 1 273 ? 15.744 29.856 15.754 1.00 55.09 273 VAL A N 1
ATOM 2141 C CA . VAL A 1 273 ? 15.314 28.554 16.281 1.00 55.09 273 VAL A CA 1
ATOM 2142 C C . VAL A 1 273 ? 16.299 28.040 17.335 1.00 55.09 273 VAL A C 1
ATOM 2144 O O . VAL A 1 273 ? 15.878 27.439 18.323 1.00 55.09 273 VAL A O 1
ATOM 2147 N N . ASN A 1 274 ? 17.595 28.339 17.191 1.00 50.88 274 ASN A N 1
ATOM 2148 C CA . ASN A 1 274 ? 18.613 27.909 18.150 1.00 50.88 274 ASN A CA 1
ATOM 2149 C C . ASN A 1 274 ? 18.496 28.648 19.492 1.00 50.88 274 ASN A C 1
ATOM 2151 O O . ASN A 1 274 ? 18.668 28.034 20.544 1.00 50.88 274 ASN A O 1
ATOM 2155 N N . ALA A 1 275 ? 18.127 29.932 19.468 1.00 56.12 275 ALA A N 1
ATOM 2156 C CA . ALA A 1 275 ? 17.881 30.721 20.676 1.00 56.12 275 ALA A CA 1
ATOM 2157 C C . ALA A 1 275 ? 16.590 30.292 21.402 1.00 56.12 275 ALA A C 1
ATOM 2159 O O . ALA A 1 275 ? 16.501 30.363 22.629 1.00 56.12 275 ALA A O 1
ATOM 2160 N N . LEU A 1 276 ? 15.586 29.813 20.657 1.00 59.72 276 LEU A N 1
ATOM 2161 C CA . LEU A 1 276 ? 14.357 29.264 21.234 1.00 59.72 27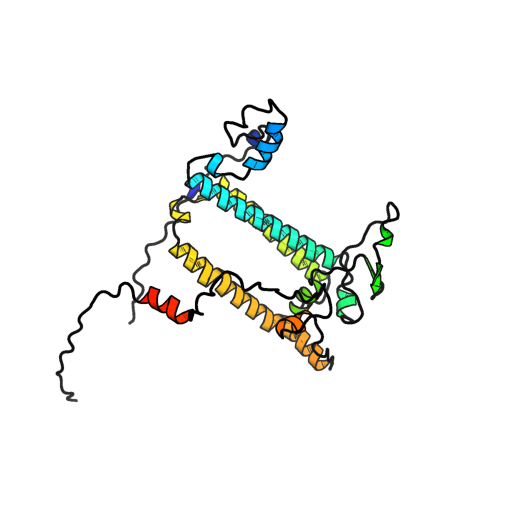6 LEU A CA 1
ATOM 2162 C C . LEU A 1 276 ? 14.623 27.938 21.963 1.00 59.72 276 LEU A C 1
ATOM 2164 O O . LEU A 1 276 ? 14.135 27.726 23.073 1.00 59.72 276 LEU A O 1
ATOM 2168 N N . LEU A 1 277 ? 15.426 27.065 21.350 1.00 49.00 277 LEU A N 1
ATOM 2169 C CA . LEU A 1 277 ? 15.780 25.760 21.907 1.00 49.00 277 LEU A CA 1
ATOM 2170 C C . LEU A 1 277 ? 16.716 25.884 23.119 1.00 49.00 277 LEU A C 1
ATOM 2172 O O . LEU A 1 277 ? 16.547 25.147 24.087 1.00 49.00 277 LEU A O 1
ATOM 2176 N N . SER A 1 278 ? 17.640 26.854 23.135 1.00 53.56 278 SER A N 1
ATOM 2177 C CA . SER A 1 278 ? 18.532 27.069 24.286 1.00 53.56 278 SER A CA 1
ATOM 2178 C C . SER A 1 278 ? 17.795 27.489 25.561 1.00 53.56 278 SER A C 1
ATOM 2180 O O . SER A 1 278 ? 18.236 27.161 26.660 1.00 53.56 278 SER A O 1
ATOM 2182 N N . ASN A 1 279 ? 16.658 28.181 25.434 1.00 53.16 279 ASN A N 1
ATOM 2183 C CA . ASN A 1 279 ? 15.862 28.627 26.582 1.00 53.16 279 ASN A CA 1
ATOM 2184 C C . ASN A 1 279 ? 15.112 27.485 27.285 1.00 53.16 279 ASN A C 1
ATOM 2186 O O . ASN A 1 279 ? 14.754 27.629 28.449 1.00 53.16 279 ASN A O 1
ATOM 2190 N N . TYR A 1 280 ? 14.904 26.349 26.612 1.00 52.94 280 TYR A N 1
ATOM 2191 C CA . TYR A 1 280 ? 14.334 25.146 27.228 1.00 52.94 280 TYR A CA 1
ATOM 2192 C C . TYR A 1 280 ? 15.385 24.278 27.932 1.00 52.94 280 TYR A C 1
ATOM 2194 O O . TYR A 1 280 ? 15.034 23.489 28.802 1.00 52.94 280 TYR A O 1
ATOM 2202 N N . VAL A 1 281 ? 16.668 24.438 27.591 1.00 50.75 281 VAL A N 1
ATOM 2203 C CA . VAL A 1 281 ? 17.776 23.638 28.147 1.00 50.75 281 VAL A CA 1
ATOM 2204 C C . VAL A 1 281 ? 18.337 24.239 29.448 1.00 50.75 281 VAL A C 1
ATOM 2206 O O . VAL A 1 281 ? 19.033 23.557 30.191 1.00 50.75 281 VAL A O 1
ATOM 2209 N N . THR A 1 282 ? 18.034 25.502 29.770 1.00 45.69 282 THR A N 1
ATOM 2210 C CA . THR A 1 282 ? 18.571 26.188 30.965 1.00 45.69 282 THR A CA 1
ATOM 2211 C C . THR A 1 282 ? 17.641 26.197 32.185 1.00 45.69 282 THR A C 1
ATOM 2213 O O . THR A 1 282 ? 18.021 26.733 33.229 1.00 45.69 282 THR A O 1
ATOM 2216 N N . GLY A 1 283 ? 16.458 25.581 32.099 1.00 46.16 283 GLY A N 1
ATOM 2217 C CA . GLY A 1 283 ? 15.615 25.299 33.262 1.00 46.16 283 GLY A CA 1
ATOM 2218 C C . GLY A 1 283 ? 16.088 24.023 33.957 1.00 46.16 283 GLY A C 1
ATOM 2219 O O . GLY A 1 283 ? 16.041 22.963 33.353 1.00 46.16 283 GLY A O 1
ATOM 2220 N N . ASP A 1 284 ? 16.522 24.142 35.211 1.00 46.88 284 ASP A N 1
ATOM 2221 C CA . ASP A 1 284 ? 16.976 23.068 36.112 1.00 46.88 284 ASP A CA 1
ATOM 2222 C C . ASP A 1 284 ? 18.409 22.537 35.932 1.00 46.88 284 ASP A C 1
ATOM 2224 O O . ASP A 1 284 ? 18.652 21.348 35.748 1.00 46.88 284 ASP A O 1
ATOM 2228 N N . ASN A 1 285 ? 19.396 23.408 36.173 1.00 34.75 285 ASN A N 1
ATOM 2229 C CA . ASN A 1 285 ? 20.654 22.961 36.783 1.00 34.75 285 ASN A CA 1
ATOM 2230 C C . ASN A 1 285 ? 20.590 23.178 38.310 1.00 34.75 285 ASN A C 1
ATOM 2232 O O . ASN A 1 285 ? 20.542 24.334 38.752 1.00 34.75 285 ASN A O 1
ATOM 2236 N N . PRO A 1 286 ? 20.623 22.126 39.153 1.00 36.06 286 PRO A N 1
ATOM 2237 C CA . PRO A 1 286 ? 20.793 22.303 40.589 1.00 36.06 286 PRO A CA 1
ATOM 2238 C C . PRO A 1 286 ? 22.164 22.938 40.867 1.00 36.06 286 PRO A C 1
ATOM 2240 O O . PRO A 1 286 ? 23.192 22.490 40.362 1.00 36.06 286 PRO A O 1
ATOM 2243 N N . LYS A 1 287 ? 22.183 24.007 41.675 1.00 33.66 287 LYS A N 1
ATOM 2244 C CA . LYS A 1 287 ? 23.408 24.700 42.105 1.00 33.66 287 LYS A CA 1
ATOM 2245 C C . LYS A 1 287 ? 24.295 23.760 42.930 1.00 33.66 287 LYS A C 1
ATOM 2247 O O . LYS A 1 287 ? 24.193 23.732 44.154 1.00 33.66 287 LYS A O 1
ATOM 2252 N N . VAL A 1 288 ? 25.202 23.039 42.280 1.00 35.31 288 VAL A N 1
ATOM 2253 C CA . VAL A 1 288 ? 26.339 22.404 42.951 1.00 35.31 288 VAL A CA 1
ATOM 2254 C C . VAL A 1 288 ? 27.453 23.442 43.045 1.00 35.31 288 VAL A C 1
ATOM 2256 O O . VAL A 1 288 ? 28.029 23.864 42.045 1.00 35.31 288 VAL A O 1
ATOM 2259 N N . LYS A 1 289 ? 27.715 23.910 44.266 1.00 29.75 289 LYS A N 1
ATOM 2260 C CA . LYS A 1 289 ? 28.797 24.844 44.578 1.00 29.75 289 LYS A CA 1
ATOM 2261 C C . LYS A 1 289 ? 30.083 24.026 44.723 1.00 29.75 289 LYS A C 1
ATOM 2263 O O . LYS A 1 289 ? 30.279 23.388 45.750 1.00 29.75 289 LYS A O 1
ATOM 2268 N N . VAL A 1 290 ? 30.921 24.010 43.691 1.00 32.12 290 VAL A N 1
ATOM 2269 C CA . VAL A 1 290 ? 32.275 23.446 43.775 1.00 32.12 290 VAL A CA 1
ATOM 2270 C C . VAL A 1 290 ? 33.202 24.556 44.264 1.00 32.12 290 VAL A C 1
ATOM 2272 O O . VAL A 1 290 ? 33.439 25.530 43.552 1.00 32.12 290 VAL A O 1
ATOM 2275 N N . THR A 1 291 ? 33.660 24.452 45.509 1.00 31.16 291 THR A N 1
ATOM 2276 C CA . THR A 1 291 ? 34.803 25.210 46.026 1.00 31.16 291 THR A CA 1
ATOM 2277 C C . THR A 1 291 ? 36.074 24.559 45.495 1.00 31.16 291 THR A C 1
ATOM 2279 O O . THR A 1 291 ? 36.288 23.369 45.713 1.00 31.16 291 THR A O 1
ATOM 2282 N N . LEU A 1 292 ? 36.869 25.323 44.749 1.00 32.22 292 LEU A N 1
ATOM 2283 C CA . LEU A 1 292 ? 38.229 24.948 44.378 1.00 32.22 292 LEU A CA 1
ATOM 2284 C C . LEU A 1 292 ? 39.123 25.355 45.551 1.00 32.22 292 LEU A C 1
ATOM 2286 O O . LEU A 1 292 ? 39.266 26.548 45.810 1.00 32.22 292 LEU A O 1
ATOM 2290 N N . ASP A 1 293 ? 39.639 24.371 46.283 1.00 33.81 293 ASP A N 1
ATOM 2291 C CA . ASP A 1 293 ? 40.763 24.589 47.189 1.00 33.81 293 ASP A CA 1
ATOM 2292 C C . ASP A 1 293 ? 42.024 24.663 46.319 1.00 33.81 293 ASP A C 1
ATOM 2294 O O . ASP A 1 293 ? 42.472 23.663 45.752 1.00 33.81 293 ASP A O 1
ATOM 2298 N N . ASP A 1 294 ? 42.535 25.882 46.157 1.00 39.03 294 ASP A N 1
ATOM 2299 C CA . ASP A 1 294 ? 43.912 26.130 45.750 1.00 39.03 294 ASP A CA 1
ATOM 2300 C C . ASP A 1 294 ? 44.803 25.662 46.900 1.00 39.03 294 ASP A C 1
ATOM 2302 O O . ASP A 1 294 ? 44.770 26.265 47.966 1.00 39.03 294 ASP A O 1
ATOM 2306 N N . ASP A 1 295 ? 45.506 24.549 46.705 1.00 36.09 295 ASP A N 1
ATOM 2307 C CA . ASP A 1 295 ? 46.841 24.261 47.240 1.00 36.09 295 ASP A CA 1
ATOM 2308 C C . ASP A 1 295 ? 47.162 22.790 46.949 1.00 36.09 295 ASP A C 1
ATOM 2310 O O . ASP A 1 295 ? 46.445 21.893 47.383 1.00 36.09 295 ASP A O 1
ATOM 2314 N N . ILE A 1 296 ? 48.230 22.548 46.186 1.00 38.50 296 ILE A N 1
ATOM 2315 C CA . ILE A 1 296 ? 49.290 21.566 46.472 1.00 38.50 296 ILE A CA 1
ATOM 2316 C C . ILE A 1 296 ? 50.325 21.685 45.343 1.00 38.50 296 ILE A C 1
ATOM 2318 O O . ILE A 1 296 ? 50.072 21.376 44.176 1.00 38.50 296 ILE A O 1
ATOM 2322 N N . GLU A 1 297 ? 51.493 22.187 45.738 1.00 33.50 297 GLU A N 1
ATOM 2323 C CA . GLU A 1 297 ? 52.745 22.183 44.992 1.00 33.50 297 GLU A CA 1
ATOM 2324 C C . GLU A 1 297 ? 53.075 20.784 44.455 1.00 33.50 297 GLU A C 1
ATOM 2326 O O . GLU A 1 297 ? 52.909 19.769 45.134 1.00 33.50 297 GLU A O 1
ATOM 2331 N N . MET A 1 298 ? 53.581 20.747 43.221 1.00 35.88 298 MET A N 1
ATOM 2332 C CA . MET A 1 298 ? 54.218 19.562 42.663 1.00 35.88 298 MET A CA 1
ATOM 2333 C C . MET A 1 298 ? 55.632 19.430 43.227 1.00 35.88 298 MET A C 1
ATOM 2335 O O . MET A 1 298 ? 56.486 20.252 42.900 1.00 35.88 298 MET A O 1
ATOM 2339 N N . ASP A 1 299 ? 55.890 18.351 43.960 1.00 32.53 299 ASP A N 1
ATOM 2340 C CA . ASP A 1 299 ? 57.238 17.824 44.165 1.00 32.53 299 ASP A CA 1
ATOM 2341 C C . ASP A 1 299 ? 57.290 16.359 43.688 1.00 32.53 299 ASP A C 1
ATOM 2343 O O . ASP A 1 299 ? 56.623 15.494 44.253 1.00 32.53 299 ASP A O 1
ATOM 2347 N N . TYR A 1 300 ? 58.083 16.169 42.623 1.00 41.03 300 TYR A N 1
ATOM 2348 C CA . TYR A 1 300 ? 58.689 14.960 42.024 1.00 41.03 300 TYR A CA 1
ATOM 2349 C C . TYR A 1 300 ? 57.860 13.686 41.788 1.00 41.03 300 TYR A C 1
ATOM 2351 O O . TYR A 1 300 ? 57.561 12.935 42.741 1.00 41.03 300 TYR A O 1
#